Protein AF-A0AAU2QDJ5-F1 (afdb_monomer_lite)

Structure (mmCIF, N/CA/C/O backbone):
data_AF-A0AAU2QDJ5-F1
#
_entry.id   AF-A0AAU2QDJ5-F1
#
loop_
_atom_site.group_PDB
_atom_site.id
_atom_site.type_symbol
_atom_site.label_atom_id
_atom_site.label_alt_id
_atom_site.label_comp_id
_atom_site.label_asym_id
_atom_site.label_entity_id
_atom_site.label_seq_id
_atom_site.pdbx_PDB_ins_code
_atom_site.Cartn_x
_atom_site.Cartn_y
_atom_site.Cartn_z
_atom_site.occupancy
_atom_site.B_iso_or_equiv
_atom_site.auth_seq_id
_atom_site.auth_comp_id
_atom_site.auth_asym_id
_atom_site.auth_atom_id
_atom_site.pdbx_PDB_model_num
ATOM 1 N N . MET A 1 1 ? 26.050 -23.184 -10.463 1.00 46.97 1 MET A N 1
ATOM 2 C CA . MET A 1 1 ? 25.205 -22.126 -9.858 1.00 46.97 1 MET A CA 1
ATOM 3 C C . MET A 1 1 ? 23.859 -21.967 -10.583 1.00 46.97 1 MET A C 1
ATOM 5 O O . MET A 1 1 ? 23.174 -20.986 -10.338 1.00 46.97 1 MET A O 1
ATOM 9 N N . GLU A 1 2 ? 23.421 -22.931 -11.404 1.00 48.44 2 GLU A N 1
ATOM 10 C CA . GLU A 1 2 ? 22.133 -22.860 -12.129 1.00 48.44 2 GLU A CA 1
ATOM 11 C C . GLU A 1 2 ? 20.895 -22.999 -11.223 1.00 48.44 2 GLU A C 1
ATOM 13 O O . GLU A 1 2 ? 19.855 -22.427 -11.523 1.00 48.44 2 GLU A O 1
ATOM 18 N N . GLY A 1 3 ? 21.013 -23.645 -10.056 1.00 57.59 3 GLY A N 1
ATOM 19 C CA . GLY A 1 3 ? 19.859 -23.922 -9.186 1.00 57.59 3 GLY A CA 1
ATOM 20 C C . GLY A 1 3 ? 19.219 -22.718 -8.476 1.00 57.59 3 GLY A C 1
ATOM 21 O O . GLY A 1 3 ? 18.114 -22.849 -7.964 1.00 57.59 3 GLY A O 1
ATOM 22 N N . SER A 1 4 ? 19.867 -21.545 -8.419 1.00 64.19 4 SER A N 1
ATOM 23 C CA . SER A 1 4 ? 19.298 -20.390 -7.695 1.00 64.19 4 SER A CA 1
ATOM 24 C C . SER A 1 4 ? 18.298 -19.579 -8.521 1.00 64.19 4 SER A C 1
ATOM 26 O O . SER A 1 4 ? 17.417 -18.954 -7.937 1.00 64.19 4 SER A O 1
ATOM 28 N N . ALA A 1 5 ? 18.449 -19.538 -9.848 1.00 65.25 5 ALA A N 1
ATOM 29 C CA . ALA A 1 5 ? 17.542 -18.798 -10.727 1.00 65.25 5 ALA A CA 1
ATOM 30 C C . ALA A 1 5 ? 16.296 -19.629 -11.063 1.00 65.25 5 ALA A C 1
ATOM 32 O O . ALA A 1 5 ? 15.195 -19.088 -11.093 1.00 65.25 5 ALA A O 1
ATOM 33 N N . ASP A 1 6 ? 16.476 -20.940 -11.232 1.00 73.38 6 ASP A N 1
ATOM 34 C CA . ASP A 1 6 ? 15.392 -21.886 -11.504 1.00 73.38 6 ASP A CA 1
ATOM 35 C C . ASP A 1 6 ? 14.408 -21.966 -10.320 1.00 73.38 6 ASP A C 1
ATOM 37 O O . ASP A 1 6 ? 13.198 -21.826 -10.487 1.00 73.38 6 ASP A O 1
ATOM 41 N N . GLY A 1 7 ? 14.931 -22.004 -9.086 1.00 82.50 7 GLY A N 1
ATOM 42 C CA . GLY A 1 7 ? 14.102 -21.983 -7.874 1.00 82.50 7 GLY A CA 1
ATOM 43 C C . GLY A 1 7 ? 13.323 -20.678 -7.645 1.00 82.50 7 GLY A C 1
ATOM 44 O O . GLY A 1 7 ? 12.277 -20.699 -6.998 1.00 82.50 7 GLY A O 1
ATOM 45 N N . LEU A 1 8 ? 13.787 -19.536 -8.174 1.00 83.69 8 LEU A N 1
ATOM 46 C CA . LEU A 1 8 ? 13.024 -18.279 -8.123 1.00 83.69 8 LEU A CA 1
ATOM 47 C C . LEU A 1 8 ? 11.859 -18.285 -9.122 1.00 83.69 8 LEU A C 1
ATOM 49 O O . LEU A 1 8 ? 10.803 -17.742 -8.802 1.00 83.69 8 LEU A O 1
ATOM 53 N N . GLY A 1 9 ? 12.039 -18.911 -10.290 1.00 85.50 9 GLY A N 1
ATOM 54 C CA . GLY A 1 9 ? 10.979 -19.106 -11.280 1.00 85.50 9 GLY A CA 1
ATOM 55 C C . GLY A 1 9 ? 9.848 -19.976 -10.741 1.00 85.50 9 GLY A C 1
ATOM 56 O O . GLY A 1 9 ? 8.706 -19.527 -10.685 1.00 85.50 9 GLY A O 1
ATOM 57 N N . GLU A 1 10 ? 10.185 -21.163 -10.229 1.00 87.75 10 GLU A N 1
ATOM 58 C CA . GLU A 1 10 ? 9.204 -22.080 -9.632 1.00 87.75 10 GLU A CA 1
ATOM 59 C C . GLU A 1 10 ? 8.448 -21.427 -8.460 1.00 87.75 10 GLU A C 1
ATOM 61 O O . GLU A 1 10 ? 7.223 -21.523 -8.360 1.00 87.75 10 GLU A O 1
ATOM 66 N N . ALA A 1 11 ? 9.156 -20.695 -7.590 1.00 89.50 11 ALA A N 1
ATOM 67 C CA . ALA A 1 11 ? 8.528 -19.980 -6.483 1.00 89.50 11 ALA A CA 1
ATOM 68 C C . ALA A 1 11 ? 7.533 -18.909 -6.960 1.00 89.50 11 ALA A C 1
ATOM 70 O O . ALA A 1 11 ? 6.466 -18.761 -6.361 1.00 89.50 11 ALA A O 1
ATOM 71 N N . VAL A 1 12 ? 7.863 -18.164 -8.020 1.00 92.12 12 VAL A N 1
ATOM 72 C CA . VAL A 1 12 ? 6.965 -17.164 -8.617 1.00 92.12 12 VAL A CA 1
ATOM 73 C C . VAL A 1 12 ? 5.700 -17.827 -9.156 1.00 92.12 12 VAL A C 1
ATOM 75 O O . VAL A 1 12 ? 4.609 -17.368 -8.821 1.00 92.12 12 VAL A O 1
ATOM 78 N N . ASP A 1 13 ? 5.825 -18.929 -9.894 1.00 90.88 13 ASP A N 1
ATOM 79 C CA . ASP A 1 13 ? 4.677 -19.634 -10.479 1.00 90.88 13 ASP A CA 1
ATOM 80 C C . ASP A 1 13 ? 3.728 -20.176 -9.394 1.00 90.88 13 ASP A C 1
ATOM 82 O O . ASP A 1 13 ? 2.506 -20.013 -9.475 1.00 90.88 13 ASP A O 1
ATOM 86 N N . ILE A 1 14 ? 4.283 -20.752 -8.319 1.00 91.94 14 ILE A N 1
ATOM 87 C CA . ILE A 1 14 ? 3.506 -21.214 -7.157 1.00 91.94 14 ILE A CA 1
ATOM 88 C C . ILE A 1 14 ? 2.759 -20.046 -6.500 1.00 91.94 14 ILE A C 1
ATOM 90 O O . ILE A 1 14 ? 1.581 -20.167 -6.151 1.00 91.94 14 ILE A O 1
ATOM 94 N N . LEU A 1 15 ? 3.432 -18.909 -6.312 1.00 91.94 15 LEU A N 1
ATOM 95 C CA . LEU A 1 15 ? 2.848 -17.737 -5.662 1.00 91.94 15 LEU A CA 1
ATOM 96 C C . LEU A 1 15 ? 1.774 -17.066 -6.529 1.00 91.94 15 LEU A C 1
ATOM 98 O O . LEU A 1 15 ? 0.776 -16.595 -5.985 1.00 91.94 15 LEU A O 1
ATOM 102 N N . GLU A 1 16 ? 1.926 -17.064 -7.853 1.00 91.81 16 GLU A N 1
ATOM 103 C CA . GLU A 1 16 ? 0.895 -16.593 -8.785 1.00 91.81 16 GLU A CA 1
ATOM 104 C C . GLU A 1 16 ? -0.347 -17.480 -8.747 1.00 91.81 16 GLU A C 1
ATOM 106 O O . GLU A 1 16 ? -1.466 -16.973 -8.616 1.00 91.81 16 GLU A O 1
ATOM 111 N N . ALA A 1 17 ? -0.161 -18.801 -8.767 1.00 91.31 17 ALA A N 1
ATOM 112 C CA . ALA A 1 17 ? -1.262 -19.747 -8.632 1.00 91.31 17 ALA A CA 1
ATOM 113 C C . ALA A 1 17 ? -1.997 -19.592 -7.288 1.00 91.31 17 ALA A C 1
ATOM 115 O O . ALA A 1 17 ? -3.225 -19.693 -7.239 1.00 91.31 17 ALA A O 1
ATOM 116 N N . ALA A 1 18 ? -1.270 -19.317 -6.201 1.00 89.12 18 ALA A N 1
ATOM 117 C CA . ALA A 1 18 ? -1.856 -19.055 -4.888 1.00 89.12 18 ALA A CA 1
ATOM 118 C C . ALA A 1 18 ? -2.588 -17.702 -4.825 1.00 89.12 18 ALA A C 1
ATOM 120 O O . ALA A 1 18 ? -3.654 -17.612 -4.224 1.00 89.12 18 ALA A O 1
ATOM 121 N N . ALA A 1 19 ? -2.057 -16.655 -5.464 1.00 89.06 19 ALA A N 1
ATOM 122 C CA . ALA A 1 19 ? -2.682 -15.332 -5.513 1.00 89.06 19 ALA A CA 1
ATOM 123 C C . ALA A 1 19 ? -3.964 -15.293 -6.367 1.00 89.06 19 ALA A C 1
ATOM 125 O O . ALA A 1 19 ? -4.838 -14.454 -6.121 1.00 89.06 19 ALA A O 1
ATOM 126 N N . ALA A 1 20 ? -4.065 -16.178 -7.365 1.00 88.38 20 ALA A N 1
ATOM 127 C CA . ALA A 1 20 ? -5.236 -16.334 -8.228 1.00 88.38 20 ALA A CA 1
ATOM 128 C C . ALA A 1 20 ? -6.398 -17.069 -7.543 1.00 88.38 20 ALA A C 1
ATOM 130 O O . ALA A 1 20 ? -7.559 -16.882 -7.905 1.00 88.38 20 ALA A O 1
ATOM 131 N N . GLN A 1 21 ? -6.100 -17.896 -6.541 1.00 81.50 21 GLN A N 1
ATOM 132 C CA . GLN A 1 21 ? -7.118 -18.482 -5.684 1.00 81.50 21 GLN A CA 1
ATOM 133 C C . GLN A 1 21 ? -7.588 -17.379 -4.731 1.00 81.50 21 GLN A C 1
ATOM 135 O O . GLN A 1 21 ? -6.824 -16.948 -3.875 1.00 81.50 21 GLN A O 1
ATOM 140 N N . ASP A 1 22 ? -8.825 -16.897 -4.884 1.00 71.81 22 ASP A N 1
ATOM 141 C CA . ASP A 1 22 ? -9.456 -15.843 -4.061 1.00 71.81 22 ASP A CA 1
ATOM 142 C C . ASP A 1 22 ? -9.739 -16.307 -2.606 1.00 71.81 22 ASP A C 1
ATOM 144 O O . ASP A 1 22 ? -10.833 -16.168 -2.060 1.00 71.81 22 ASP A O 1
ATOM 148 N N . GLY A 1 23 ? -8.737 -16.913 -1.970 1.00 78.00 23 GLY A N 1
ATOM 149 C CA . GLY A 1 23 ? -8.754 -17.438 -0.615 1.00 78.00 23 GLY A CA 1
ATOM 150 C C . GLY A 1 23 ? -8.132 -16.485 0.413 1.00 78.00 23 GLY A C 1
ATOM 151 O O . GLY A 1 23 ? -7.610 -15.421 0.068 1.00 78.00 23 GLY A O 1
ATOM 152 N N . PRO A 1 24 ? -8.149 -16.876 1.700 1.00 69.31 24 PRO A N 1
ATOM 153 C CA . PRO A 1 24 ? -7.643 -16.046 2.797 1.00 69.31 24 PRO A CA 1
ATOM 154 C C . PRO A 1 24 ? -6.152 -15.692 2.656 1.00 69.31 24 PRO A C 1
ATOM 156 O O . PRO A 1 24 ? -5.724 -14.618 3.079 1.00 69.31 24 PRO A O 1
ATOM 159 N N . ASP A 1 25 ? -5.380 -16.548 1.985 1.00 83.75 25 ASP A N 1
ATOM 160 C CA . ASP A 1 25 ? -3.936 -16.388 1.813 1.00 83.75 25 ASP A CA 1
ATOM 161 C C . ASP A 1 25 ? -3.551 -15.570 0.568 1.00 83.75 25 ASP A C 1
ATOM 163 O O . ASP A 1 25 ? -2.376 -15.253 0.385 1.00 83.75 25 ASP A O 1
ATOM 167 N N . ALA A 1 26 ? -4.514 -15.164 -0.271 1.00 88.75 26 ALA A N 1
ATOM 168 C CA . ALA A 1 26 ? -4.243 -14.479 -1.540 1.00 88.75 26 ALA A CA 1
ATOM 169 C C . ALA A 1 26 ? -3.442 -13.180 -1.351 1.00 88.75 26 ALA A C 1
ATOM 171 O O . ALA A 1 26 ? -2.563 -12.849 -2.146 1.00 88.75 26 ALA A O 1
ATOM 172 N N . HIS A 1 27 ? -3.717 -12.436 -0.275 1.00 90.81 27 HIS A N 1
ATOM 173 C CA . HIS A 1 27 ? -2.962 -11.224 0.033 1.00 90.81 27 HIS A CA 1
ATOM 174 C C . HIS A 1 27 ? -1.509 -11.539 0.407 1.00 90.81 27 HIS A C 1
ATOM 176 O O . HIS A 1 27 ? -0.600 -10.892 -0.099 1.00 90.81 27 HIS A O 1
ATOM 182 N N . GLU A 1 28 ? -1.277 -12.541 1.257 1.00 90.00 28 GLU A N 1
ATOM 183 C CA . GLU A 1 28 ? 0.075 -12.962 1.645 1.00 90.00 28 GLU A CA 1
ATOM 184 C C . GLU A 1 28 ? 0.853 -13.514 0.441 1.00 90.00 28 GLU A C 1
ATOM 186 O O . GLU A 1 28 ? 2.035 -13.209 0.277 1.00 90.00 28 GLU A O 1
ATOM 191 N N . ALA A 1 29 ? 0.184 -14.259 -0.444 1.00 93.06 29 ALA A N 1
ATOM 192 C CA . ALA A 1 29 ? 0.760 -14.729 -1.699 1.00 93.06 29 ALA A CA 1
ATOM 193 C C . ALA A 1 29 ? 1.221 -13.559 -2.581 1.00 93.06 29 ALA A C 1
ATOM 195 O O . ALA A 1 29 ? 2.357 -13.572 -3.047 1.00 93.06 29 ALA A O 1
ATOM 196 N N . LEU A 1 30 ? 0.407 -12.506 -2.731 1.00 95.56 30 LEU A N 1
ATOM 197 C CA . LEU A 1 30 ? 0.788 -11.297 -3.475 1.00 95.56 30 LEU A CA 1
ATOM 198 C C . LEU A 1 30 ? 1.987 -10.566 -2.849 1.00 95.56 30 LEU A C 1
ATOM 200 O O . LEU A 1 30 ? 2.877 -10.125 -3.574 1.00 95.56 30 LEU A O 1
ATOM 204 N N . ILE A 1 31 ? 2.043 -10.464 -1.515 1.00 93.50 31 ILE A N 1
ATOM 205 C CA . ILE A 1 31 ? 3.184 -9.862 -0.801 1.00 93.50 31 ILE A CA 1
ATOM 206 C C . ILE A 1 31 ? 4.474 -10.639 -1.097 1.00 93.50 31 ILE A C 1
ATOM 208 O O . ILE A 1 31 ? 5.502 -10.049 -1.437 1.00 93.50 31 ILE A O 1
ATOM 212 N N . ARG A 1 32 ? 4.428 -11.971 -0.987 1.00 93.75 32 ARG A N 1
ATOM 213 C CA . ARG A 1 32 ? 5.587 -12.838 -1.247 1.00 93.75 32 ARG A CA 1
ATOM 214 C C . ARG A 1 32 ? 5.986 -12.834 -2.716 1.00 93.75 32 ARG A C 1
ATOM 216 O O . ARG A 1 32 ? 7.178 -12.783 -3.003 1.00 93.75 32 ARG A O 1
ATOM 223 N N . LEU A 1 33 ? 5.011 -12.835 -3.623 1.00 96.19 33 LEU A N 1
ATOM 224 C CA . LEU A 1 33 ? 5.225 -12.759 -5.066 1.00 96.19 33 LEU A CA 1
ATOM 225 C C . LEU A 1 33 ? 5.994 -11.490 -5.427 1.00 96.19 33 LEU A C 1
ATOM 227 O O . LEU A 1 33 ? 7.033 -11.552 -6.081 1.00 96.19 33 LEU A O 1
ATOM 231 N N . ALA A 1 34 ? 5.522 -10.341 -4.947 1.00 96.06 34 ALA A N 1
ATOM 232 C CA . ALA A 1 34 ? 6.155 -9.061 -5.217 1.00 96.06 34 ALA A CA 1
ATOM 233 C C . ALA A 1 34 ? 7.594 -9.006 -4.670 1.00 96.06 34 ALA A C 1
ATOM 235 O O . ALA A 1 34 ? 8.517 -8.565 -5.359 1.00 96.06 34 ALA A O 1
ATOM 236 N N . ALA A 1 35 ? 7.822 -9.524 -3.458 1.00 93.50 35 ALA A N 1
ATOM 237 C CA . ALA A 1 35 ? 9.159 -9.618 -2.876 1.00 93.50 35 ALA A CA 1
ATOM 238 C C . ALA A 1 35 ? 10.094 -10.539 -3.684 1.00 93.50 35 ALA A C 1
ATOM 240 O O . ALA A 1 35 ? 11.225 -10.142 -3.977 1.00 93.50 35 ALA A O 1
ATOM 241 N N . ALA A 1 36 ? 9.622 -11.723 -4.087 1.00 94.56 36 ALA A N 1
ATOM 242 C CA . ALA A 1 36 ? 10.386 -12.677 -4.891 1.00 94.56 36 ALA A CA 1
ATOM 243 C C . ALA A 1 36 ? 10.755 -12.093 -6.263 1.00 94.56 36 ALA A C 1
ATOM 245 O O . ALA A 1 36 ? 11.915 -12.151 -6.669 1.00 94.56 36 ALA A O 1
ATOM 246 N N . LEU A 1 37 ? 9.807 -11.436 -6.936 1.00 95.94 37 LEU A N 1
ATOM 247 C CA . LEU A 1 37 ? 10.038 -10.755 -8.212 1.00 95.94 37 LEU A CA 1
ATOM 248 C C . LEU A 1 37 ? 11.045 -9.606 -8.079 1.00 95.94 37 LEU A C 1
ATOM 250 O O . LEU A 1 37 ? 11.940 -9.472 -8.914 1.00 95.94 37 LEU A O 1
ATOM 254 N N . ARG A 1 38 ? 10.955 -8.796 -7.014 1.00 94.38 38 ARG A N 1
ATOM 255 C CA . ARG A 1 38 ? 11.935 -7.731 -6.738 1.00 94.38 38 ARG A CA 1
ATOM 256 C C . ARG A 1 38 ? 13.333 -8.301 -6.489 1.00 94.38 38 ARG A C 1
ATOM 258 O O . ARG A 1 38 ? 14.310 -7.744 -6.991 1.00 94.38 38 ARG A O 1
ATOM 265 N N . GLN A 1 39 ? 13.435 -9.395 -5.733 1.00 92.38 39 GLN A N 1
ATOM 266 C CA . GLN A 1 39 ? 14.701 -10.078 -5.466 1.00 92.38 39 GLN A CA 1
ATOM 267 C C . GLN A 1 39 ? 15.295 -10.670 -6.748 1.00 92.38 39 GLN A C 1
ATOM 269 O O . GLN A 1 39 ? 16.485 -10.496 -7.011 1.00 92.38 39 GLN A O 1
ATOM 274 N N . TRP A 1 40 ? 14.469 -11.304 -7.580 1.00 93.06 40 TRP A N 1
ATOM 275 C CA . TRP A 1 40 ? 14.905 -11.841 -8.862 1.00 93.06 40 TRP A CA 1
ATOM 276 C C . TRP A 1 40 ? 15.368 -10.728 -9.808 1.00 93.06 40 TRP A C 1
ATOM 278 O O . TRP A 1 40 ? 16.435 -10.835 -10.408 1.00 93.06 40 TRP A O 1
ATOM 288 N N . ALA A 1 41 ? 14.650 -9.603 -9.864 1.00 92.88 41 ALA A N 1
ATOM 289 C CA . ALA A 1 41 ? 15.090 -8.435 -10.620 1.00 92.88 41 ALA A CA 1
ATOM 290 C C . ALA A 1 41 ? 16.467 -7.937 -10.141 1.00 92.88 41 ALA A C 1
ATOM 292 O O . ALA A 1 41 ? 17.348 -7.665 -10.955 1.00 92.88 41 ALA A O 1
ATOM 293 N N . ALA A 1 42 ? 16.692 -7.844 -8.827 1.00 91.12 42 ALA A N 1
ATOM 294 C CA . ALA A 1 42 ? 17.998 -7.462 -8.289 1.00 91.12 42 ALA A CA 1
ATOM 295 C C . ALA A 1 42 ? 19.103 -8.443 -8.715 1.00 91.12 42 ALA A C 1
ATOM 297 O O . ALA A 1 42 ? 20.153 -8.001 -9.181 1.00 91.12 42 ALA A O 1
ATOM 298 N N . HIS A 1 43 ? 18.826 -9.749 -8.658 1.00 90.25 43 HIS A N 1
ATO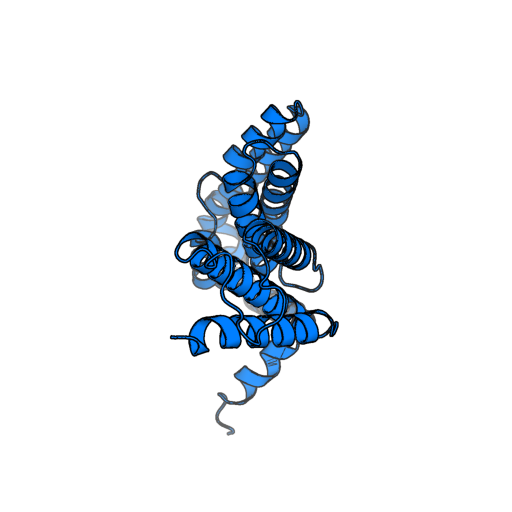M 299 C CA . HIS A 1 43 ? 19.754 -10.787 -9.099 1.00 90.25 43 HIS A CA 1
ATOM 300 C C . HIS A 1 43 ? 20.102 -10.674 -10.591 1.00 90.25 43 HIS A C 1
ATOM 302 O O . HIS A 1 43 ? 21.280 -10.719 -10.933 1.00 90.25 43 HIS A O 1
ATOM 308 N N . VAL A 1 44 ? 19.109 -10.470 -11.467 1.00 89.81 44 VAL A N 1
ATOM 309 C CA . VAL A 1 44 ? 19.314 -10.286 -12.920 1.00 89.81 44 VAL A CA 1
ATOM 310 C C . VAL A 1 44 ? 20.115 -9.019 -13.220 1.00 89.81 44 VAL A C 1
ATOM 312 O O . VAL A 1 44 ? 20.928 -8.998 -14.139 1.00 89.81 44 VAL A O 1
ATOM 315 N N . ARG A 1 45 ? 19.921 -7.950 -12.439 1.00 90.06 45 ARG A N 1
ATOM 316 C CA . ARG A 1 45 ? 20.703 -6.713 -12.577 1.00 90.06 45 ARG A CA 1
ATOM 317 C C . ARG A 1 45 ? 22.173 -6.914 -12.196 1.00 90.06 45 ARG A C 1
ATOM 319 O O . ARG A 1 45 ? 23.041 -6.313 -12.820 1.00 90.06 45 ARG A O 1
ATOM 326 N N . GLU A 1 46 ? 22.441 -7.720 -11.172 1.00 89.31 46 GLU A N 1
ATOM 327 C CA . GLU A 1 46 ? 23.799 -8.052 -10.718 1.00 89.31 46 GLU A CA 1
ATOM 328 C C . GLU A 1 46 ? 24.478 -9.092 -11.621 1.00 89.31 46 GLU A C 1
ATOM 330 O O . GLU A 1 46 ? 25.691 -9.040 -11.813 1.00 89.31 46 GLU A O 1
ATOM 335 N N . ASN A 1 47 ? 23.695 -9.999 -12.208 1.00 86.81 47 ASN A N 1
ATOM 336 C CA . ASN A 1 47 ? 24.151 -11.108 -13.043 1.00 86.81 47 ASN A CA 1
ATOM 337 C C . ASN A 1 47 ? 23.411 -11.074 -14.391 1.00 86.81 47 ASN A C 1
ATOM 339 O O . ASN A 1 47 ? 22.510 -11.887 -14.620 1.00 86.81 47 ASN A O 1
ATOM 343 N N . PRO A 1 48 ? 23.733 -10.116 -15.282 1.00 79.69 48 PRO A N 1
ATOM 344 C CA . PRO A 1 48 ? 23.048 -10.001 -16.561 1.00 79.69 48 PRO A CA 1
ATOM 345 C C . PRO A 1 48 ? 23.272 -11.265 -17.407 1.00 79.69 48 PRO A C 1
ATOM 347 O O . PRO A 1 48 ? 24.391 -11.786 -17.442 1.00 79.69 48 PRO A O 1
ATOM 350 N N . PRO A 1 49 ? 22.239 -11.758 -18.114 1.00 71.12 49 PRO A N 1
ATOM 351 C CA . PRO A 1 49 ? 22.352 -12.974 -18.905 1.00 71.12 49 PRO A CA 1
ATOM 352 C C . PRO A 1 49 ? 23.416 -12.815 -19.995 1.00 71.12 49 PRO A C 1
ATOM 354 O O . PRO A 1 49 ? 23.465 -11.806 -20.709 1.00 71.12 49 PRO A O 1
ATOM 357 N N . VAL A 1 50 ? 24.270 -13.830 -20.141 1.00 71.69 50 VAL A N 1
ATOM 358 C CA . VAL A 1 50 ? 25.284 -13.869 -21.199 1.00 71.69 50 VAL A CA 1
ATOM 359 C C . VAL A 1 50 ? 24.563 -14.000 -22.538 1.00 71.69 50 VAL A C 1
ATOM 361 O O . VAL A 1 50 ? 23.966 -15.032 -22.842 1.00 71.69 50 VAL A O 1
ATOM 364 N N . ARG A 1 51 ? 24.603 -12.943 -23.355 1.00 59.12 51 ARG A N 1
ATOM 365 C CA . ARG A 1 51 ? 24.031 -12.965 -24.707 1.00 59.12 51 ARG A CA 1
ATOM 366 C C . ARG A 1 51 ? 24.724 -14.055 -25.533 1.00 59.12 51 ARG A C 1
ATOM 368 O O . ARG A 1 51 ? 25.890 -13.900 -25.880 1.00 59.12 51 ARG A O 1
ATOM 375 N N . GLY A 1 52 ? 24.002 -15.130 -25.857 1.00 59.59 52 GLY A N 1
ATOM 376 C CA . GLY A 1 52 ? 24.458 -16.182 -26.777 1.00 59.59 52 GLY A CA 1
ATOM 377 C C . GLY A 1 52 ? 24.789 -17.544 -26.156 1.00 59.59 52 GLY A C 1
ATOM 378 O O . GLY A 1 52 ? 25.239 -18.425 -26.882 1.00 59.59 52 GLY A O 1
ATOM 379 N N . GLY A 1 53 ? 24.565 -17.753 -24.855 1.00 54.06 53 GLY A N 1
ATOM 380 C CA . GLY A 1 53 ? 24.638 -19.092 -24.264 1.00 54.06 53 GLY A CA 1
ATOM 381 C C . GLY A 1 53 ? 23.392 -19.905 -24.612 1.00 54.06 53 GLY A C 1
ATOM 382 O O . GLY A 1 53 ? 22.304 -19.569 -24.155 1.00 54.06 53 GLY A O 1
ATOM 383 N N . ALA A 1 54 ? 23.542 -20.957 -25.416 1.00 47.69 54 ALA A N 1
ATOM 384 C CA . ALA A 1 54 ? 22.501 -21.953 -25.662 1.00 47.69 54 ALA A CA 1
ATOM 385 C C . ALA A 1 54 ? 22.270 -22.788 -24.387 1.00 47.69 54 ALA A C 1
ATOM 387 O O . ALA A 1 54 ? 22.769 -23.902 -24.264 1.00 47.69 54 ALA A O 1
ATOM 388 N N . GLY A 1 55 ? 21.596 -22.204 -23.399 1.00 55.56 55 GLY A N 1
ATOM 389 C CA . GLY A 1 55 ? 21.036 -22.932 -22.266 1.00 55.56 55 GLY A CA 1
ATOM 390 C C . GLY A 1 55 ? 19.645 -23.445 -22.628 1.00 55.56 55 GLY A C 1
ATOM 391 O O . GLY A 1 55 ? 18.875 -22.730 -23.258 1.00 55.56 55 GLY A O 1
ATOM 392 N N . ASP A 1 56 ? 19.330 -24.666 -22.207 1.00 54.66 56 ASP A N 1
ATOM 393 C CA . ASP A 1 56 ? 18.045 -25.373 -22.385 1.00 54.66 56 ASP A CA 1
ATOM 394 C C . ASP A 1 56 ? 16.861 -24.717 -21.625 1.00 54.66 56 ASP A C 1
ATOM 396 O O . ASP A 1 56 ? 15.739 -25.212 -21.612 1.00 54.66 56 ASP A O 1
ATOM 400 N N . GLY A 1 57 ? 17.097 -23.576 -20.970 1.00 55.22 57 GLY A N 1
ATOM 401 C CA . GLY A 1 57 ? 16.068 -22.778 -20.312 1.00 55.22 57 GLY A CA 1
ATOM 402 C C . GLY A 1 57 ? 15.443 -21.795 -21.298 1.00 55.22 57 GLY A C 1
ATOM 403 O O . GLY A 1 57 ? 16.157 -21.096 -22.015 1.00 55.22 57 GLY A O 1
ATOM 404 N N . GLY A 1 58 ? 14.111 -21.729 -21.336 1.00 60.69 58 GLY A N 1
ATOM 405 C CA . GLY A 1 58 ? 13.363 -20.767 -22.150 1.00 60.69 58 GLY A CA 1
ATOM 406 C C . GLY A 1 58 ? 13.761 -19.297 -21.911 1.00 60.69 58 GLY A C 1
ATOM 407 O O . GLY A 1 58 ? 14.615 -18.997 -21.075 1.00 60.69 58 GLY A O 1
ATOM 408 N N . PRO A 1 59 ? 13.154 -18.340 -22.639 1.00 65.62 59 PRO A N 1
ATOM 409 C CA . PRO A 1 59 ? 13.526 -16.931 -22.544 1.00 65.62 59 PRO A CA 1
ATOM 410 C C . PRO A 1 59 ? 13.438 -16.433 -21.096 1.00 65.62 59 PRO A C 1
ATOM 412 O O . PRO A 1 59 ? 12.354 -16.331 -20.522 1.00 65.62 59 PRO A O 1
ATOM 415 N N . GLN A 1 60 ? 14.596 -16.130 -20.508 1.00 72.06 60 GLN A N 1
ATOM 416 C CA . GLN A 1 60 ? 14.682 -15.646 -19.137 1.00 72.06 60 GLN A CA 1
ATOM 417 C C . GLN A 1 60 ? 14.061 -14.240 -19.059 1.00 72.06 60 GLN A C 1
ATOM 419 O O . GLN A 1 60 ? 14.369 -13.397 -19.910 1.00 72.06 60 GLN A O 1
ATOM 424 N N . PRO A 1 61 ? 13.184 -13.961 -18.076 1.00 81.50 61 PRO A N 1
ATOM 425 C CA . PRO A 1 61 ? 12.538 -12.661 -17.970 1.00 81.50 61 PRO A CA 1
ATOM 426 C C . PRO A 1 61 ? 13.575 -11.562 -17.723 1.00 81.50 61 PRO A C 1
ATOM 428 O O . PRO A 1 61 ? 14.486 -11.712 -16.906 1.00 81.50 61 PRO A O 1
ATOM 431 N N . ASP A 1 62 ? 13.432 -10.443 -18.432 1.00 89.56 62 ASP A N 1
ATOM 432 C CA . ASP A 1 62 ? 14.324 -9.303 -18.255 1.00 89.56 62 ASP A CA 1
ATOM 433 C C . ASP A 1 62 ? 14.021 -8.527 -16.961 1.00 89.56 62 ASP A C 1
ATOM 435 O O . ASP A 1 62 ? 12.974 -8.672 -16.318 1.00 89.56 62 ASP A O 1
ATOM 439 N N . PHE A 1 63 ? 14.968 -7.672 -16.567 1.00 90.75 63 PHE A N 1
ATOM 440 C CA . PHE A 1 63 ? 14.846 -6.843 -15.369 1.00 90.75 63 PHE A CA 1
ATOM 441 C C . PHE A 1 63 ? 13.556 -6.008 -15.362 1.00 90.75 63 PHE A C 1
ATOM 443 O O . PHE A 1 63 ? 12.872 -5.940 -14.342 1.00 90.75 63 PHE A O 1
ATOM 450 N N . ALA A 1 64 ? 13.212 -5.383 -16.492 1.00 91.75 64 ALA A N 1
ATOM 451 C CA . ALA A 1 64 ? 12.058 -4.495 -16.594 1.00 91.75 64 ALA A CA 1
ATOM 452 C C . ALA A 1 64 ? 10.734 -5.248 -16.381 1.00 91.75 64 ALA A C 1
ATOM 454 O O . ALA A 1 64 ? 9.846 -4.758 -15.679 1.00 91.75 64 ALA A O 1
ATOM 455 N N . THR A 1 65 ? 10.623 -6.460 -16.924 1.00 93.88 65 THR A N 1
ATOM 456 C CA . THR A 1 65 ? 9.456 -7.334 -16.769 1.00 93.88 65 THR A CA 1
ATOM 457 C C . THR A 1 65 ? 9.284 -7.767 -15.317 1.00 93.88 65 THR A C 1
ATOM 459 O O . THR A 1 65 ? 8.185 -7.661 -14.771 1.00 93.88 65 THR A O 1
ATOM 462 N N . LEU A 1 66 ? 10.366 -8.196 -14.657 1.00 94.50 66 LEU A N 1
ATOM 463 C CA . LEU A 1 66 ? 10.329 -8.594 -13.245 1.00 94.50 66 LEU A CA 1
ATOM 464 C C . LEU A 1 66 ? 9.940 -7.423 -12.329 1.00 94.50 66 LEU A C 1
ATOM 466 O O . LEU A 1 66 ? 9.125 -7.590 -11.420 1.00 94.50 66 LEU A O 1
ATOM 470 N N . ARG A 1 67 ? 10.466 -6.219 -12.592 1.00 94.94 67 ARG A N 1
ATOM 471 C CA . ARG A 1 67 ? 10.113 -5.001 -11.842 1.00 94.94 67 ARG A CA 1
ATOM 472 C C . ARG A 1 67 ? 8.644 -4.628 -12.008 1.00 94.94 67 ARG A C 1
ATOM 474 O O . ARG A 1 67 ? 7.963 -4.446 -11.002 1.00 94.94 67 ARG A O 1
ATOM 481 N N . ARG A 1 68 ? 8.131 -4.609 -13.242 1.00 95.31 68 ARG A N 1
ATOM 482 C CA . ARG A 1 68 ? 6.712 -4.335 -13.516 1.00 95.31 68 ARG A CA 1
ATOM 483 C C . ARG A 1 68 ? 5.797 -5.332 -12.803 1.00 95.31 68 ARG A C 1
ATOM 485 O O . ARG A 1 68 ? 4.892 -4.909 -12.094 1.00 95.31 68 ARG A O 1
ATOM 492 N N . ARG A 1 69 ? 6.074 -6.638 -12.915 1.00 96.88 69 ARG A N 1
ATOM 493 C CA . ARG A 1 69 ? 5.291 -7.680 -12.224 1.00 96.88 69 ARG A CA 1
ATOM 494 C C . ARG A 1 69 ? 5.330 -7.507 -10.702 1.00 96.88 69 ARG A C 1
ATOM 496 O O . ARG A 1 69 ? 4.304 -7.657 -10.047 1.00 96.88 69 ARG A O 1
ATOM 503 N N . SER A 1 70 ? 6.489 -7.150 -10.137 1.00 97.56 70 SER A N 1
ATOM 504 C CA . SER A 1 70 ? 6.610 -6.830 -8.707 1.00 97.56 70 SER A CA 1
ATOM 505 C C . SER A 1 70 ? 5.705 -5.652 -8.321 1.00 97.56 70 SER A C 1
ATOM 507 O O . SER A 1 70 ? 4.948 -5.739 -7.355 1.00 97.56 70 SER A O 1
ATOM 509 N N . THR A 1 71 ? 5.740 -4.563 -9.097 1.00 97.38 71 THR A N 1
ATOM 510 C CA . THR A 1 71 ? 4.896 -3.376 -8.889 1.00 97.38 71 THR A CA 1
ATOM 511 C C . THR A 1 71 ? 3.406 -3.733 -8.939 1.00 97.38 71 THR A C 1
ATOM 513 O O . THR A 1 71 ? 2.654 -3.359 -8.037 1.00 97.38 71 THR A O 1
ATOM 516 N N . ASP A 1 72 ? 2.984 -4.510 -9.940 1.00 97.25 72 ASP A N 1
ATOM 517 C CA . ASP A 1 72 ? 1.594 -4.948 -10.092 1.00 97.25 72 ASP A CA 1
ATOM 518 C C . ASP A 1 72 ? 1.138 -5.823 -8.913 1.00 97.25 72 ASP A C 1
ATOM 520 O O . ASP A 1 72 ? 0.042 -5.626 -8.382 1.00 97.25 72 ASP A O 1
ATOM 524 N N . ALA A 1 73 ? 1.991 -6.731 -8.433 1.00 97.44 73 ALA A N 1
ATOM 525 C CA . ALA A 1 73 ? 1.696 -7.551 -7.262 1.00 97.44 73 ALA A CA 1
ATOM 526 C C . ALA A 1 73 ? 1.550 -6.705 -5.978 1.00 97.44 73 ALA A C 1
ATOM 528 O O . ALA A 1 73 ? 0.591 -6.909 -5.223 1.00 97.44 73 ALA A O 1
ATOM 529 N N . TRP A 1 74 ? 2.408 -5.696 -5.755 1.00 97.50 74 TRP A N 1
ATOM 530 C CA . TRP A 1 74 ? 2.230 -4.753 -4.638 1.00 97.50 74 TRP A CA 1
ATOM 531 C C . TRP A 1 74 ? 0.925 -3.964 -4.745 1.00 97.50 74 TRP A C 1
ATOM 533 O O . TRP A 1 74 ? 0.199 -3.828 -3.754 1.00 97.50 74 TRP A O 1
ATOM 543 N N . ARG A 1 75 ? 0.600 -3.468 -5.944 1.00 98.00 75 ARG A N 1
ATOM 544 C CA . ARG A 1 75 ? -0.637 -2.727 -6.211 1.00 98.00 75 ARG A CA 1
ATOM 545 C C . ARG A 1 75 ? -1.870 -3.581 -5.919 1.00 98.00 75 ARG A C 1
ATOM 547 O O . ARG A 1 75 ? -2.787 -3.115 -5.238 1.00 98.00 75 ARG A O 1
ATOM 554 N N . LEU A 1 76 ? -1.896 -4.825 -6.399 1.00 96.75 76 LEU A N 1
ATOM 555 C CA . LEU A 1 76 ? -2.983 -5.766 -6.129 1.00 96.75 76 LEU A CA 1
ATOM 556 C C . LEU A 1 76 ? -3.119 -6.019 -4.625 1.00 96.75 76 LEU A C 1
ATOM 558 O O . LEU A 1 76 ? -4.216 -5.885 -4.082 1.00 96.75 76 LEU A O 1
ATOM 562 N N . ALA A 1 77 ? -2.014 -6.286 -3.922 1.00 95.75 77 ALA A N 1
ATOM 563 C CA . ALA A 1 77 ? -2.030 -6.481 -2.473 1.00 95.75 77 ALA A CA 1
ATOM 564 C C . ALA A 1 77 ? -2.594 -5.256 -1.728 1.00 95.75 77 ALA A C 1
ATOM 566 O O . ALA A 1 77 ? -3.438 -5.406 -0.842 1.00 95.75 77 ALA A O 1
ATOM 567 N N . ALA A 1 78 ? -2.193 -4.039 -2.107 1.00 96.12 78 ALA A N 1
ATOM 568 C CA . ALA A 1 78 ? -2.659 -2.796 -1.489 1.00 96.12 78 ALA A CA 1
ATOM 569 C C . ALA A 1 78 ? -4.174 -2.559 -1.659 1.00 96.12 78 ALA A C 1
ATOM 571 O O . ALA A 1 78 ? -4.843 -2.025 -0.763 1.00 96.12 78 ALA A O 1
ATOM 572 N N . ARG A 1 79 ? -4.732 -2.977 -2.801 1.00 95.94 79 ARG A N 1
ATOM 573 C CA . ARG A 1 79 ? -6.146 -2.777 -3.154 1.00 95.94 79 ARG A CA 1
ATOM 574 C C . ARG A 1 79 ? -7.081 -3.893 -2.692 1.00 95.94 79 ARG A C 1
ATOM 576 O O . ARG A 1 79 ? -8.289 -3.695 -2.718 1.00 95.94 79 ARG A O 1
ATOM 583 N N . ARG A 1 80 ? -6.560 -5.034 -2.231 1.00 92.38 80 ARG A N 1
ATOM 584 C CA . ARG A 1 80 ? -7.361 -6.156 -1.707 1.00 92.38 80 ARG A CA 1
ATOM 585 C C . ARG A 1 80 ? -8.129 -5.750 -0.443 1.00 92.38 80 ARG A C 1
ATOM 587 O O . ARG A 1 80 ? -7.598 -5.839 0.659 1.00 92.38 80 ARG A O 1
ATOM 594 N N . GLU A 1 81 ? -9.388 -5.341 -0.584 1.00 88.62 81 GLU A N 1
ATOM 595 C CA . GLU A 1 81 ? -10.215 -4.848 0.533 1.00 88.62 81 GLU A CA 1
ATOM 596 C C . GLU A 1 81 ? -10.478 -5.884 1.629 1.00 88.62 81 GLU A C 1
ATOM 598 O O . GLU A 1 81 ? -10.635 -5.512 2.791 1.00 88.62 81 GLU A O 1
ATOM 603 N N . ALA A 1 82 ? -10.462 -7.171 1.269 1.00 85.62 82 ALA A N 1
ATOM 604 C CA . ALA A 1 82 ? -10.566 -8.277 2.214 1.00 85.62 82 ALA A CA 1
ATOM 605 C C . ALA A 1 82 ? -9.380 -8.339 3.197 1.00 85.62 82 ALA A C 1
ATOM 607 O O . ALA A 1 82 ? -9.521 -8.873 4.293 1.00 85.62 82 ALA A O 1
ATOM 608 N N . ALA A 1 83 ? -8.217 -7.777 2.842 1.00 85.25 83 ALA A N 1
ATOM 609 C CA . ALA A 1 83 ? -7.050 -7.781 3.712 1.00 85.25 83 ALA A CA 1
ATOM 610 C C . ALA A 1 83 ? -7.119 -6.681 4.793 1.00 85.25 83 ALA A C 1
ATOM 612 O O . ALA A 1 83 ? -7.609 -5.573 4.541 1.00 85.25 83 ALA A O 1
ATOM 613 N N . PRO A 1 84 ? -6.543 -6.921 5.989 1.00 83.94 84 PRO A N 1
ATOM 614 C CA . PRO A 1 84 ? -6.436 -5.908 7.032 1.00 83.94 84 PRO A CA 1
ATOM 615 C C . PRO A 1 84 ? -5.757 -4.618 6.548 1.00 83.94 84 PRO A C 1
ATOM 617 O O . PRO A 1 84 ? -4.738 -4.657 5.854 1.00 83.94 84 PRO A O 1
ATOM 620 N N . ALA A 1 85 ? -6.268 -3.464 6.992 1.00 87.00 85 ALA A N 1
ATOM 621 C CA . ALA A 1 85 ? -5.785 -2.146 6.565 1.00 87.00 85 ALA A CA 1
ATOM 622 C C . ALA A 1 85 ? -4.273 -1.947 6.770 1.00 87.00 85 ALA A C 1
ATOM 624 O O . ALA A 1 85 ? -3.624 -1.326 5.935 1.00 87.00 85 ALA A O 1
ATOM 625 N N . PHE A 1 86 ? -3.689 -2.511 7.835 1.00 82.81 86 PHE A N 1
ATOM 626 C CA . PHE A 1 86 ? -2.246 -2.409 8.072 1.00 82.81 86 PHE A CA 1
ATOM 627 C C . PHE A 1 86 ? -1.414 -3.179 7.030 1.00 82.81 86 PHE A C 1
ATOM 629 O O . PHE A 1 86 ? -0.356 -2.698 6.632 1.00 82.81 86 PHE A O 1
ATOM 636 N N . ARG A 1 87 ? -1.882 -4.349 6.562 1.00 86.81 87 ARG A N 1
ATOM 637 C CA . ARG A 1 87 ? -1.175 -5.116 5.525 1.00 86.81 87 ARG A CA 1
ATOM 638 C C . ARG A 1 87 ? -1.285 -4.412 4.171 1.00 86.81 87 ARG A C 1
ATOM 640 O O . ARG A 1 87 ? -0.293 -4.264 3.465 1.00 86.81 87 ARG A O 1
ATOM 647 N N . ARG A 1 88 ? -2.464 -3.859 3.866 1.00 93.00 88 ARG A N 1
ATOM 648 C CA . ARG A 1 88 ? -2.682 -3.002 2.689 1.00 93.00 88 ARG A CA 1
ATOM 649 C C . ARG A 1 88 ? -1.801 -1.751 2.711 1.00 93.00 88 ARG A C 1
ATOM 651 O O . ARG A 1 88 ? -1.218 -1.405 1.692 1.00 93.00 88 ARG A O 1
ATOM 658 N N . LEU A 1 89 ? -1.671 -1.099 3.869 1.00 91.88 89 LEU A N 1
ATOM 659 C CA . LEU A 1 89 ? -0.786 0.052 4.067 1.00 91.88 89 LEU A CA 1
ATOM 660 C C . LEU A 1 89 ? 0.677 -0.321 3.808 1.00 91.88 89 LEU A C 1
ATOM 662 O O . LEU A 1 89 ? 1.395 0.426 3.144 1.00 91.88 89 LEU A O 1
ATOM 666 N N . HIS A 1 90 ? 1.113 -1.475 4.315 1.00 89.44 90 HIS A N 1
ATOM 667 C CA . HIS A 1 90 ? 2.458 -1.983 4.071 1.00 89.44 90 HIS A CA 1
ATOM 668 C C . HIS A 1 90 ? 2.705 -2.209 2.572 1.00 89.44 90 HIS A C 1
ATOM 670 O O . HIS A 1 90 ? 3.677 -1.684 2.032 1.00 89.44 90 HIS A O 1
ATOM 676 N N . ALA A 1 91 ? 1.780 -2.886 1.883 1.00 93.62 91 ALA A N 1
ATOM 677 C CA . ALA A 1 91 ? 1.843 -3.089 0.437 1.00 93.62 91 ALA A CA 1
ATOM 678 C C . ALA A 1 91 ? 1.868 -1.767 -0.347 1.00 93.62 91 ALA A C 1
ATOM 680 O O . ALA A 1 91 ? 2.711 -1.596 -1.219 1.00 93.62 91 ALA A O 1
ATOM 681 N N . ALA A 1 92 ? 1.003 -0.805 -0.005 1.00 95.94 92 ALA A N 1
ATOM 682 C CA . ALA A 1 92 ? 0.969 0.512 -0.646 1.00 95.94 92 ALA A CA 1
ATOM 683 C C . ALA A 1 92 ? 2.279 1.291 -0.438 1.00 95.94 92 ALA A C 1
ATOM 685 O O . ALA A 1 92 ? 2.758 1.966 -1.345 1.00 95.94 92 ALA A O 1
ATOM 686 N N . SER A 1 93 ? 2.897 1.157 0.739 1.00 93.00 93 SER A N 1
ATOM 687 C CA . SER A 1 93 ? 4.190 1.782 1.040 1.00 93.00 93 SER A CA 1
ATOM 688 C C . SER A 1 93 ? 5.330 1.168 0.219 1.00 93.00 93 SER A C 1
ATOM 690 O O . SER A 1 93 ? 6.216 1.891 -0.234 1.00 93.00 93 SER A O 1
ATOM 692 N N . LEU A 1 94 ? 5.313 -0.155 0.013 1.00 94.06 94 LEU A N 1
ATOM 693 C CA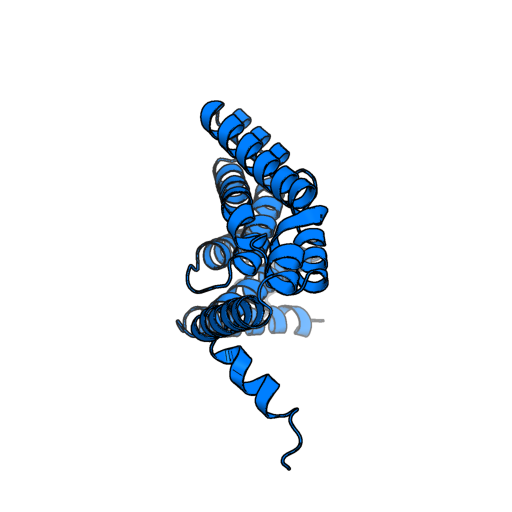 . LEU A 1 94 ? 6.287 -0.854 -0.832 1.00 94.06 94 LEU A CA 1
ATOM 694 C C . LEU A 1 94 ? 6.073 -0.561 -2.319 1.00 94.06 94 LEU A C 1
ATOM 696 O O . LEU A 1 94 ? 7.052 -0.317 -3.021 1.00 94.06 94 LEU A O 1
ATOM 700 N N . TRP A 1 95 ? 4.813 -0.514 -2.763 1.00 96.56 95 TRP A N 1
ATOM 701 C CA . TRP A 1 95 ? 4.430 -0.073 -4.103 1.00 96.56 95 TRP A CA 1
ATOM 702 C C . TRP A 1 95 ? 4.996 1.321 -4.381 1.00 96.56 95 TRP A C 1
ATOM 704 O O . TRP A 1 95 ? 5.798 1.470 -5.298 1.00 96.56 95 TRP A O 1
ATOM 714 N N . SER A 1 96 ? 4.673 2.294 -3.519 1.00 95.00 96 SER A N 1
ATOM 715 C CA . SER A 1 96 ? 5.147 3.677 -3.625 1.00 95.00 96 SER A CA 1
ATOM 716 C C . SER A 1 96 ? 6.670 3.748 -3.666 1.00 95.00 96 SER A C 1
ATOM 718 O O . SER A 1 96 ? 7.223 4.338 -4.589 1.00 95.00 96 SER A O 1
ATOM 720 N N . ALA A 1 97 ? 7.364 3.086 -2.734 1.00 92.50 97 ALA A N 1
ATOM 721 C CA . ALA A 1 97 ? 8.824 3.096 -2.701 1.00 92.50 97 ALA A CA 1
ATOM 722 C C . ALA A 1 97 ? 9.441 2.558 -4.001 1.00 92.50 97 ALA A C 1
ATOM 724 O O . ALA A 1 97 ? 10.356 3.177 -4.540 1.00 92.50 97 ALA A O 1
ATOM 725 N N . GLN A 1 98 ? 8.931 1.439 -4.525 1.00 94.25 98 GLN A N 1
ATOM 726 C CA . GLN A 1 98 ? 9.452 0.845 -5.755 1.00 94.25 98 GLN A CA 1
ATOM 727 C C . GLN A 1 98 ? 9.186 1.735 -6.978 1.00 94.25 98 GLN A C 1
ATOM 729 O O . GLN A 1 98 ? 10.089 1.939 -7.788 1.00 94.25 98 GLN A O 1
ATOM 734 N N . THR A 1 99 ? 7.987 2.313 -7.089 1.00 94.44 99 THR A N 1
ATOM 735 C CA . THR A 1 99 ? 7.643 3.220 -8.195 1.00 94.44 99 THR A CA 1
ATOM 736 C C . THR A 1 99 ? 8.400 4.537 -8.122 1.00 94.44 99 THR A C 1
ATOM 738 O O . THR A 1 99 ? 8.800 5.056 -9.156 1.00 94.44 99 THR A O 1
ATOM 741 N N . THR A 1 100 ? 8.658 5.069 -6.925 1.00 92.88 100 THR A N 1
ATOM 742 C CA . THR A 1 100 ? 9.483 6.271 -6.750 1.00 92.88 100 THR A CA 1
ATOM 743 C C . THR A 1 100 ? 10.944 5.994 -7.107 1.00 92.88 100 THR A C 1
ATOM 745 O O . THR A 1 100 ? 11.590 6.862 -7.682 1.00 92.88 100 THR A O 1
ATOM 748 N N . GLU A 1 101 ? 11.470 4.800 -6.806 1.00 91.75 101 GLU A N 1
ATOM 749 C CA . GLU A 1 101 ? 12.817 4.382 -7.229 1.00 91.75 101 GLU A CA 1
ATOM 750 C C . GLU A 1 101 ? 12.948 4.297 -8.765 1.00 91.75 101 GLU A C 1
ATOM 752 O O . GLU A 1 101 ? 14.007 4.614 -9.302 1.00 91.75 101 GLU A O 1
ATOM 757 N N . GLU A 1 102 ? 11.900 3.862 -9.472 1.00 90.38 102 GLU A N 1
ATOM 758 C CA . GLU A 1 102 ? 11.904 3.695 -10.939 1.00 90.38 102 GLU A CA 1
ATOM 759 C C . GLU A 1 102 ? 11.590 4.994 -11.682 1.00 90.38 102 GLU A C 1
ATOM 761 O O . GLU A 1 102 ? 12.253 5.352 -12.657 1.00 90.38 102 GLU A O 1
ATOM 766 N N . HIS A 1 103 ? 10.555 5.687 -11.219 1.00 90.75 103 HIS A N 1
ATOM 767 C CA . HIS A 1 103 ? 9.931 6.821 -11.881 1.00 90.75 103 HIS A CA 1
ATOM 768 C C . HIS A 1 103 ? 9.543 7.882 -10.836 1.00 90.75 103 HIS A C 1
ATOM 770 O O . HIS A 1 103 ? 8.361 8.004 -10.479 1.00 90.75 103 HIS A O 1
ATOM 776 N N . PRO A 1 104 ? 10.526 8.654 -10.326 1.00 89.25 104 PRO A N 1
ATOM 777 C CA . PRO A 1 104 ? 10.277 9.722 -9.363 1.00 89.25 104 PRO A CA 1
ATOM 778 C C . PRO A 1 104 ? 9.245 10.721 -9.897 1.00 89.25 104 PRO A C 1
ATOM 780 O O . PRO A 1 104 ? 9.368 11.192 -11.027 1.00 89.25 104 PRO A O 1
ATOM 783 N N . GLY A 1 105 ? 8.232 11.049 -9.091 1.00 86.88 105 GLY A N 1
ATOM 784 C CA . GLY A 1 105 ? 7.180 11.989 -9.488 1.00 86.88 105 GLY A CA 1
ATOM 785 C C . GLY A 1 105 ? 6.256 11.475 -10.596 1.00 86.88 105 GLY A C 1
ATOM 786 O O . GLY A 1 105 ? 5.644 12.277 -11.293 1.00 86.88 105 GLY A O 1
ATOM 787 N N . SER A 1 106 ? 6.155 10.160 -10.802 1.00 94.56 106 SER A N 1
ATOM 788 C CA . SER A 1 106 ? 5.139 9.589 -11.691 1.00 94.56 106 SER A CA 1
ATOM 789 C C . SER A 1 106 ? 3.745 9.626 -11.059 1.00 94.56 106 SER A C 1
ATOM 791 O O . SER A 1 106 ? 3.599 9.535 -9.838 1.00 94.56 106 SER A O 1
ATOM 793 N N . ALA A 1 107 ? 2.708 9.679 -11.900 1.00 96.62 107 ALA A N 1
ATOM 794 C CA . ALA A 1 107 ? 1.317 9.568 -11.457 1.00 96.62 107 ALA A CA 1
ATOM 795 C C . ALA A 1 107 ? 1.059 8.272 -10.669 1.00 96.62 107 ALA A C 1
ATOM 797 O O . ALA A 1 107 ? 0.284 8.261 -9.718 1.00 96.62 107 ALA A O 1
ATOM 798 N N . GLU A 1 108 ? 1.752 7.188 -11.025 1.00 96.00 108 GLU A N 1
ATOM 799 C CA . GLU A 1 108 ? 1.661 5.921 -10.308 1.00 96.00 108 GLU A CA 1
ATOM 800 C C . GLU A 1 108 ? 2.250 6.004 -8.892 1.00 96.00 108 GLU A C 1
ATOM 802 O O . GLU A 1 108 ? 1.622 5.545 -7.938 1.00 96.00 108 GLU A O 1
ATOM 807 N N . ALA A 1 109 ? 3.427 6.619 -8.736 1.00 93.88 109 ALA A N 1
ATOM 808 C CA . ALA A 1 109 ? 4.018 6.834 -7.418 1.00 93.88 109 ALA A CA 1
ATOM 809 C C . ALA A 1 109 ? 3.118 7.716 -6.540 1.00 93.88 109 ALA A C 1
ATOM 811 O O . ALA A 1 109 ? 2.912 7.395 -5.368 1.00 93.88 109 ALA A O 1
ATOM 812 N N . ALA A 1 110 ? 2.529 8.762 -7.134 1.00 96.75 110 ALA A N 1
ATOM 813 C CA . ALA A 1 110 ? 1.575 9.652 -6.479 1.00 96.75 110 ALA A CA 1
ATOM 814 C C . ALA A 1 110 ? 0.300 8.918 -6.032 1.00 96.75 110 ALA A C 1
ATOM 816 O O . ALA A 1 110 ? -0.203 9.148 -4.930 1.00 96.75 110 ALA A O 1
ATOM 817 N N . GLU A 1 111 ? -0.212 8.001 -6.854 1.00 97.75 111 GLU A N 1
ATOM 818 C CA . GLU A 1 111 ? -1.357 7.160 -6.508 1.00 97.75 111 GLU A CA 1
ATOM 819 C C . GLU A 1 111 ? -1.028 6.206 -5.351 1.00 97.75 111 GLU A C 1
ATOM 821 O O . GLU A 1 111 ? -1.795 6.087 -4.390 1.00 97.75 111 GLU A O 1
ATOM 826 N N . ALA A 1 112 ? 0.128 5.545 -5.417 1.00 96.44 112 ALA A N 1
ATOM 827 C CA . ALA A 1 112 ? 0.575 4.603 -4.402 1.00 96.44 112 ALA A CA 1
ATOM 828 C C . ALA A 1 112 ? 0.774 5.274 -3.036 1.00 96.44 112 ALA A C 1
ATOM 830 O O . ALA A 1 112 ? 0.299 4.768 -2.011 1.00 96.44 112 ALA A O 1
ATOM 831 N N . SER A 1 113 ? 1.443 6.431 -3.015 1.00 95.44 113 SER A N 1
ATOM 832 C CA . SER A 1 113 ? 1.694 7.194 -1.792 1.00 95.44 113 SER A CA 1
ATOM 833 C C . SER A 1 113 ? 0.401 7.785 -1.222 1.00 95.44 113 SER A C 1
ATOM 835 O O . SER A 1 113 ? 0.174 7.700 -0.011 1.00 95.44 113 SER A O 1
ATOM 837 N N . ALA A 1 114 ? -0.510 8.273 -2.071 1.00 97.44 114 ALA A N 1
ATOM 838 C CA . ALA A 1 114 ? -1.835 8.727 -1.650 1.00 97.44 114 ALA A CA 1
ATOM 839 C C . ALA A 1 114 ? -2.667 7.595 -1.026 1.00 97.44 114 ALA A C 1
ATOM 841 O O . ALA A 1 114 ? -3.257 7.783 0.042 1.00 97.44 114 ALA A O 1
ATOM 842 N N . LEU A 1 115 ? -2.688 6.404 -1.638 1.00 97.44 115 LEU A N 1
ATOM 843 C CA . LEU A 1 115 ? -3.374 5.239 -1.074 1.00 97.44 115 LEU A CA 1
ATOM 844 C C . LEU A 1 115 ? -2.796 4.861 0.294 1.00 97.44 115 LEU A C 1
ATOM 846 O O . LEU A 1 115 ? -3.555 4.629 1.236 1.00 97.44 115 LEU A O 1
ATOM 850 N N . ALA A 1 116 ? -1.467 4.836 0.424 1.00 94.88 116 ALA A N 1
ATOM 851 C CA . ALA A 1 116 ? -0.810 4.557 1.695 1.00 94.88 116 ALA A CA 1
ATOM 852 C C . ALA A 1 116 ? -1.259 5.556 2.778 1.00 94.88 116 ALA A C 1
ATOM 854 O O . ALA A 1 116 ? -1.687 5.151 3.857 1.00 94.88 116 ALA A O 1
ATOM 855 N N . VAL A 1 117 ? -1.270 6.857 2.477 1.00 94.81 117 VAL A N 1
ATOM 856 C CA . VAL A 1 117 ? -1.736 7.890 3.416 1.00 94.81 117 VAL A CA 1
ATOM 857 C C . VAL A 1 117 ? -3.208 7.701 3.789 1.00 94.81 117 VAL A C 1
ATOM 859 O O . VAL A 1 117 ? -3.538 7.719 4.974 1.00 94.81 117 VAL A O 1
ATOM 862 N N . ARG A 1 118 ? -4.092 7.437 2.821 1.00 95.25 118 ARG A N 1
ATOM 863 C CA . ARG A 1 118 ? -5.530 7.221 3.071 1.00 95.25 118 ARG A CA 1
ATOM 864 C C . ARG A 1 118 ? -5.820 5.973 3.913 1.00 95.25 118 ARG A C 1
ATOM 866 O O . ARG A 1 118 ? -6.850 5.918 4.580 1.00 95.25 118 ARG A O 1
ATOM 873 N N . LEU A 1 119 ? -4.915 4.993 3.939 1.00 92.00 119 LEU A N 1
ATOM 874 C CA . LEU A 1 119 ? -5.025 3.805 4.792 1.00 92.00 119 LEU A CA 1
ATOM 875 C C . LEU A 1 119 ? -4.560 4.042 6.238 1.00 92.00 119 LEU A C 1
ATOM 877 O O . LEU A 1 119 ? -4.909 3.247 7.116 1.00 92.00 119 LEU A O 1
ATOM 881 N N . LEU A 1 120 ? -3.819 5.123 6.517 1.00 88.00 120 LEU A N 1
ATOM 882 C CA . LEU A 1 120 ? -3.290 5.414 7.855 1.00 88.00 120 LEU A CA 1
ATOM 883 C C . LEU A 1 120 ? -4.359 5.459 8.955 1.00 88.00 120 LEU A C 1
ATOM 885 O O . LEU A 1 120 ? -4.130 4.826 9.983 1.00 88.00 120 LEU A O 1
ATOM 889 N N . PRO A 1 121 ? -5.518 6.130 8.798 1.00 84.94 121 PRO A N 1
ATOM 890 C CA . PRO A 1 121 ? -6.505 6.218 9.873 1.00 84.94 121 PRO A CA 1
ATOM 891 C C . PRO A 1 121 ? -7.064 4.843 10.254 1.00 84.94 121 PRO A C 1
ATOM 893 O O . PRO A 1 121 ? -7.277 4.559 11.430 1.00 84.94 121 PRO A O 1
ATOM 896 N N . LEU A 1 122 ? -7.238 3.961 9.264 1.00 83.69 122 LEU A N 1
ATOM 897 C CA . LEU A 1 122 ? -7.725 2.596 9.461 1.00 83.69 122 LEU A CA 1
ATOM 898 C C . LEU A 1 122 ? -6.650 1.696 10.081 1.00 83.69 122 LEU A C 1
ATOM 900 O O . LEU A 1 122 ? -6.940 0.908 10.978 1.00 83.69 122 LEU A O 1
ATOM 904 N N . ALA A 1 123 ? -5.399 1.819 9.631 1.00 79.12 123 ALA A N 1
ATOM 905 C CA . ALA A 1 123 ? -4.276 1.058 10.176 1.00 79.12 123 ALA A CA 1
ATOM 906 C C . ALA A 1 123 ? -3.892 1.506 11.597 1.00 79.12 123 ALA A C 1
ATOM 908 O O . ALA A 1 123 ? -3.421 0.699 12.397 1.00 79.12 123 ALA A O 1
ATOM 909 N N . ALA A 1 124 ? -4.113 2.781 11.918 1.00 71.94 124 ALA A N 1
ATOM 910 C CA . ALA A 1 124 ? -3.860 3.369 13.226 1.00 71.94 124 ALA A CA 1
ATOM 911 C C . ALA A 1 124 ? -5.032 3.187 14.213 1.00 71.94 124 ALA A C 1
ATOM 913 O O . ALA A 1 124 ? -4.921 3.627 15.360 1.00 71.94 124 ALA A O 1
ATOM 914 N N . TRP A 1 125 ? -6.135 2.540 13.808 1.00 66.19 125 TRP A N 1
ATOM 915 C CA . TRP A 1 125 ? -7.340 2.387 14.629 1.00 66.19 125 TRP A CA 1
ATOM 916 C C . TRP A 1 125 ? -7.129 1.460 15.848 1.00 66.19 125 TRP A C 1
ATOM 918 O O . TRP A 1 125 ? -6.681 0.315 15.739 1.00 66.19 125 TRP A O 1
ATOM 928 N N . ARG A 1 126 ? -7.505 1.958 17.036 1.00 53.31 126 ARG A N 1
ATOM 929 C CA . ARG A 1 126 ? -7.061 1.539 18.386 1.00 53.31 126 ARG A CA 1
ATOM 930 C C . ARG A 1 126 ? -7.790 0.360 19.006 1.00 53.31 126 ARG A C 1
ATOM 932 O O . ARG A 1 126 ? -8.951 0.485 19.360 1.00 53.31 126 ARG A O 1
ATOM 939 N N . GLY A 1 127 ? -7.154 -0.775 19.202 1.00 51.69 127 GLY A N 1
ATOM 940 C CA . GLY A 1 127 ? -7.744 -1.874 19.989 1.00 51.69 127 GLY A CA 1
ATOM 941 C C . GLY A 1 127 ? -7.294 -3.244 19.522 1.00 51.69 127 GLY A C 1
ATOM 942 O O . GLY A 1 127 ? -7.819 -4.259 19.945 1.00 51.69 127 GLY A O 1
ATOM 943 N N . LEU A 1 128 ? -6.350 -3.285 18.596 1.00 48.03 128 LEU A N 1
ATOM 944 C CA . LEU A 1 128 ? -5.054 -3.867 18.882 1.00 48.03 128 LEU A CA 1
ATOM 945 C C . LEU A 1 128 ? -4.423 -3.276 20.145 1.00 48.03 128 LEU A C 1
ATOM 947 O O . LEU A 1 128 ? -4.534 -2.076 20.406 1.00 48.03 128 LEU A O 1
ATOM 951 N N . ASP A 1 129 ? -3.757 -4.138 20.909 1.00 51.47 129 ASP A N 1
ATOM 952 C CA . ASP A 1 129 ? -2.947 -3.727 22.046 1.00 51.47 129 ASP A CA 1
ATOM 953 C C . ASP A 1 129 ? -1.928 -2.644 21.624 1.00 51.47 129 ASP A C 1
ATOM 955 O O . ASP A 1 129 ? -1.480 -2.580 20.472 1.00 51.47 129 ASP A O 1
ATOM 959 N N . ARG A 1 130 ? -1.559 -1.770 22.565 1.00 47.91 130 ARG A N 1
ATOM 960 C CA . ARG A 1 130 ? -0.704 -0.607 22.289 1.00 47.91 130 ARG A CA 1
ATOM 961 C C . ARG A 1 130 ? 0.697 -0.980 21.776 1.00 47.91 130 ARG A C 1
ATOM 963 O O . ARG A 1 130 ? 1.254 -0.233 20.978 1.00 47.91 130 ARG A O 1
ATOM 970 N N . LEU A 1 131 ? 1.249 -2.135 22.155 1.00 48.81 131 LEU A N 1
ATOM 971 C CA . LEU A 1 131 ? 2.550 -2.618 21.671 1.00 48.81 131 LEU A CA 1
ATOM 972 C C . LEU A 1 131 ? 2.456 -3.138 20.230 1.00 48.81 131 LEU A C 1
ATOM 974 O O . LEU A 1 131 ? 3.340 -2.855 19.419 1.00 48.81 131 LEU A O 1
ATOM 978 N N . SER A 1 132 ? 1.365 -3.823 19.874 1.00 54.00 132 SER A N 1
ATOM 979 C CA . SER A 1 132 ? 1.066 -4.207 18.488 1.00 54.00 132 SER A CA 1
ATOM 980 C C . SER A 1 132 ? 0.871 -2.986 17.593 1.00 54.00 132 SER A C 1
ATOM 982 O O . SER A 1 132 ? 1.323 -2.985 16.449 1.00 54.00 132 SER A O 1
ATOM 984 N N . GLN A 1 133 ? 0.239 -1.930 18.104 1.00 56.91 133 GLN A N 1
ATOM 985 C CA . GLN A 1 133 ? 0.043 -0.676 17.378 1.00 56.91 133 GLN A CA 1
ATOM 986 C C . GLN A 1 133 ? 1.366 0.072 17.155 1.00 56.91 133 GLN A C 1
ATOM 988 O O . GLN A 1 133 ? 1.668 0.466 16.029 1.00 56.91 133 GLN A O 1
ATOM 993 N N . GLU A 1 134 ? 2.181 0.225 18.201 1.00 52.41 134 GLU A N 1
ATOM 994 C CA . GLU A 1 134 ? 3.493 0.872 18.114 1.00 52.41 134 GLU A CA 1
ATOM 995 C C . GLU A 1 134 ? 4.451 0.088 17.205 1.00 52.41 134 GLU A C 1
ATOM 997 O O . GLU A 1 134 ? 5.150 0.693 16.399 1.00 52.41 134 GLU A O 1
ATOM 1002 N N . SER A 1 135 ? 4.460 -1.248 17.268 1.00 53.78 135 SER A N 1
ATOM 1003 C CA . SER A 1 135 ? 5.253 -2.094 16.360 1.00 53.78 135 SER A CA 1
ATOM 1004 C C . SER A 1 135 ? 4.814 -1.942 14.896 1.00 53.78 135 SER A C 1
ATOM 1006 O O . SER A 1 135 ? 5.645 -1.742 14.009 1.00 53.78 135 SER A O 1
ATOM 1008 N N . ARG A 1 136 ? 3.498 -1.938 14.632 1.00 59.59 136 ARG A N 1
ATOM 1009 C CA . ARG A 1 136 ? 2.944 -1.786 13.275 1.00 59.59 136 ARG A CA 1
ATOM 1010 C C . ARG A 1 136 ? 3.176 -0.386 12.705 1.00 59.59 136 ARG A C 1
ATOM 1012 O O . ARG A 1 136 ? 3.528 -0.271 11.536 1.00 59.59 136 ARG A O 1
ATOM 1019 N N . LEU A 1 137 ? 3.051 0.669 13.510 1.00 59.78 137 LEU A N 1
ATOM 1020 C CA . LEU A 1 137 ? 3.291 2.047 13.064 1.00 59.78 137 LEU A CA 1
ATOM 1021 C C . LEU A 1 137 ? 4.779 2.409 12.981 1.00 59.78 137 LEU A C 1
ATOM 1023 O O . LEU A 1 137 ? 5.133 3.230 12.145 1.00 59.78 137 LEU A O 1
ATOM 1027 N N . LYS A 1 138 ? 5.669 1.762 13.749 1.00 56.19 138 LYS A N 1
ATOM 1028 C CA . LYS A 1 138 ? 7.130 1.888 13.560 1.00 56.19 138 LYS A CA 1
ATOM 1029 C C . LYS A 1 138 ? 7.581 1.453 12.163 1.00 56.19 138 LYS A C 1
ATOM 1031 O O . LYS A 1 138 ? 8.606 1.931 11.688 1.00 56.19 138 LYS A O 1
ATOM 1036 N N . SER A 1 139 ? 6.825 0.564 11.511 1.00 52.50 139 SER A N 1
ATOM 1037 C CA . SER A 1 139 ? 7.089 0.148 10.127 1.00 52.50 139 SER A CA 1
ATOM 1038 C C . SER A 1 139 ? 6.654 1.183 9.079 1.00 52.50 139 SER A C 1
ATOM 1040 O O . SER A 1 139 ? 7.111 1.131 7.937 1.00 52.50 139 SER A O 1
ATOM 1042 N N . VAL A 1 140 ? 5.797 2.141 9.453 1.00 58.50 140 VAL A N 1
ATOM 1043 C CA . VAL A 1 140 ? 5.358 3.225 8.571 1.00 58.50 140 VAL A CA 1
ATOM 1044 C C . VAL A 1 140 ? 6.459 4.278 8.530 1.00 58.50 140 VAL A C 1
ATOM 1046 O O . VAL A 1 140 ? 6.849 4.823 9.563 1.00 58.50 140 VAL A O 1
ATOM 1049 N N . ARG A 1 141 ? 6.977 4.576 7.333 1.00 60.09 141 ARG A N 1
ATOM 1050 C CA . ARG A 1 141 ? 8.039 5.576 7.173 1.00 60.09 141 ARG A CA 1
ATOM 1051 C C . ARG A 1 141 ? 7.594 6.936 7.717 1.00 60.09 141 ARG A C 1
ATOM 1053 O O . ARG A 1 141 ? 6.552 7.469 7.325 1.00 60.09 141 ARG A O 1
ATOM 1060 N N . PHE A 1 142 ? 8.440 7.539 8.553 1.00 63.88 142 PHE A N 1
ATOM 1061 C CA . PHE A 1 142 ? 8.345 8.963 8.861 1.00 63.88 142 PHE A CA 1
ATOM 1062 C C . PHE A 1 142 ? 8.358 9.769 7.556 1.00 63.88 142 PHE A C 1
ATOM 1064 O O . PHE A 1 142 ? 9.171 9.512 6.671 1.00 63.88 142 PHE A O 1
ATOM 1071 N N . GLY A 1 143 ? 7.439 10.728 7.437 1.00 77.06 143 GLY A N 1
ATOM 1072 C CA . GLY A 1 143 ? 7.320 11.573 6.248 1.00 77.06 143 GLY A CA 1
ATOM 1073 C C . GLY A 1 143 ? 6.441 11.017 5.125 1.00 77.06 143 GLY A C 1
ATOM 1074 O O . GLY A 1 143 ? 6.397 11.644 4.076 1.00 77.06 143 GLY A O 1
ATOM 1075 N N . LEU A 1 144 ? 5.702 9.913 5.322 1.00 86.69 144 LEU A N 1
ATOM 1076 C CA . LEU A 1 144 ? 4.807 9.355 4.290 1.00 86.69 144 LEU A CA 1
ATOM 1077 C C . LEU A 1 144 ? 3.812 10.391 3.727 1.00 86.69 144 LEU A C 1
ATOM 1079 O O . LEU A 1 144 ? 3.702 10.532 2.515 1.00 86.69 144 LEU A O 1
ATOM 1083 N N . ALA A 1 145 ? 3.134 11.153 4.594 1.00 90.94 145 ALA A N 1
ATOM 1084 C CA . ALA A 1 145 ? 2.190 12.193 4.165 1.00 90.94 145 ALA A CA 1
ATOM 1085 C C . ALA A 1 145 ? 2.876 13.356 3.431 1.00 90.94 145 ALA A C 1
ATOM 1087 O O . ALA A 1 145 ? 2.337 13.881 2.464 1.00 90.94 145 ALA A O 1
ATOM 1088 N N . THR A 1 146 ? 4.083 13.731 3.859 1.00 91.62 146 THR A N 1
ATOM 1089 C CA . THR A 1 146 ? 4.886 14.763 3.191 1.00 91.62 146 THR A CA 1
ATOM 1090 C C . THR A 1 146 ? 5.371 14.297 1.820 1.00 91.62 146 THR A C 1
ATOM 1092 O O . THR A 1 146 ? 5.306 15.069 0.871 1.00 91.62 146 THR A O 1
ATOM 1095 N N . GLY A 1 147 ? 5.809 13.041 1.703 1.00 91.25 147 GLY A N 1
ATOM 1096 C CA . GLY A 1 147 ? 6.185 12.430 0.428 1.00 91.25 147 GLY A CA 1
ATOM 1097 C C . GLY A 1 147 ? 5.005 12.379 -0.537 1.00 91.25 147 GLY A C 1
ATOM 1098 O O . GLY A 1 147 ? 5.116 12.878 -1.649 1.00 91.25 147 GLY A O 1
ATOM 1099 N N . ALA A 1 148 ? 3.845 11.903 -0.075 1.00 94.50 148 ALA A N 1
ATOM 1100 C CA . ALA A 1 148 ? 2.640 11.867 -0.900 1.00 94.50 148 ALA A CA 1
ATOM 1101 C C . ALA A 1 148 ? 2.203 13.265 -1.359 1.00 94.50 148 ALA A C 1
ATOM 1103 O O . ALA A 1 148 ? 1.827 13.454 -2.509 1.00 94.50 148 ALA A O 1
ATOM 1104 N N . ALA A 1 149 ? 2.299 14.272 -0.489 1.00 95.00 149 ALA A N 1
ATOM 1105 C CA . ALA A 1 149 ? 2.006 15.648 -0.867 1.00 95.00 149 ALA A CA 1
ATOM 1106 C C . ALA A 1 149 ? 2.988 16.195 -1.911 1.00 95.00 149 ALA A C 1
ATOM 1108 O O . ALA A 1 149 ? 2.566 16.879 -2.838 1.00 95.00 149 ALA A O 1
ATOM 1109 N N . ALA A 1 150 ? 4.279 15.871 -1.797 1.00 94.12 150 ALA A N 1
ATOM 1110 C CA . ALA A 1 150 ? 5.267 16.229 -2.810 1.00 94.12 150 ALA A CA 1
ATOM 1111 C C . ALA A 1 150 ? 4.960 15.562 -4.162 1.00 94.12 150 ALA A C 1
ATOM 1113 O O . ALA A 1 150 ? 5.026 16.234 -5.190 1.00 94.12 150 ALA A O 1
ATOM 1114 N N . ASP A 1 151 ? 4.555 14.288 -4.159 1.00 95.00 151 ASP A N 1
ATOM 1115 C CA . ASP A 1 151 ? 4.153 13.583 -5.378 1.00 95.00 151 ASP A CA 1
ATOM 1116 C C . ASP A 1 151 ? 2.931 14.247 -6.038 1.00 95.00 151 ASP A C 1
ATOM 1118 O O . ASP A 1 151 ? 2.928 14.462 -7.250 1.00 95.00 151 ASP A O 1
ATOM 1122 N N . GLN A 1 152 ? 1.920 14.637 -5.249 1.00 96.94 152 GLN A N 1
ATOM 1123 C CA . GLN A 1 152 ? 0.726 15.333 -5.753 1.00 96.94 152 GLN A CA 1
ATOM 1124 C C . GLN A 1 152 ? 1.040 16.732 -6.293 1.00 96.94 152 GLN A C 1
ATOM 1126 O O . GLN A 1 152 ? 0.534 17.125 -7.343 1.00 96.94 152 GLN A O 1
ATOM 1131 N N . LEU A 1 153 ? 1.940 17.468 -5.637 1.00 96.19 153 LEU A N 1
ATOM 1132 C CA . LEU A 1 153 ? 2.428 18.747 -6.155 1.00 96.19 153 LEU A CA 1
ATOM 1133 C C . LEU A 1 153 ? 3.168 18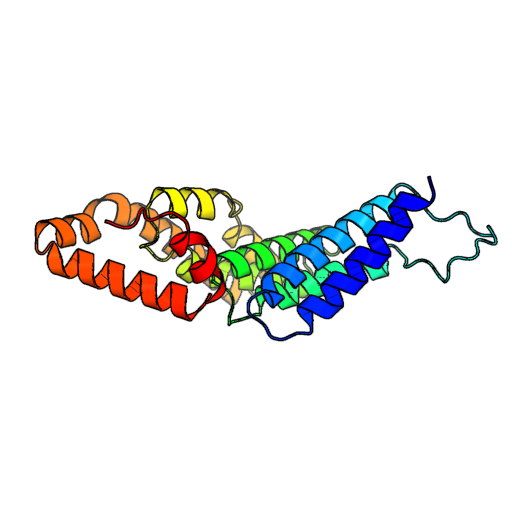.575 -7.486 1.00 96.19 153 LEU A C 1
ATOM 1135 O O . LEU A 1 153 ? 2.989 19.398 -8.381 1.00 96.19 153 LEU A O 1
ATOM 1139 N N . ALA A 1 154 ? 3.944 17.500 -7.649 1.00 94.38 154 ALA A N 1
ATOM 1140 C CA . ALA A 1 154 ? 4.592 17.180 -8.920 1.00 94.38 154 ALA A CA 1
ATOM 1141 C C . ALA A 1 154 ? 3.582 16.838 -10.034 1.00 94.38 154 ALA A C 1
ATOM 1143 O O . ALA A 1 154 ? 3.870 17.097 -11.200 1.00 94.38 154 ALA A O 1
ATOM 1144 N N . GLN A 1 155 ? 2.392 16.326 -9.685 1.00 95.88 155 GLN A N 1
ATOM 1145 C CA . GLN A 1 155 ? 1.278 16.138 -10.629 1.00 95.88 155 GLN A CA 1
ATOM 1146 C C . GLN A 1 155 ? 0.463 17.418 -10.884 1.00 95.88 155 GLN A C 1
ATOM 1148 O O . GLN A 1 155 ? -0.442 17.410 -11.715 1.00 95.88 155 GLN A O 1
ATOM 1153 N N . GLY A 1 156 ? 0.752 18.518 -10.182 1.00 96.56 156 GLY A N 1
ATOM 1154 C CA . GLY A 1 156 ? -0.024 19.753 -10.282 1.00 96.56 156 GLY A CA 1
ATOM 1155 C C . GLY A 1 156 ? -1.357 19.725 -9.526 1.00 96.56 156 GLY A C 1
ATOM 1156 O O . GLY A 1 156 ? -2.230 20.531 -9.843 1.00 96.56 156 GLY A O 1
ATOM 1157 N N . ASP A 1 157 ? -1.515 18.851 -8.522 1.00 97.31 157 ASP A N 1
ATOM 1158 C CA . ASP A 1 157 ? -2.706 18.773 -7.661 1.00 97.31 157 ASP A CA 1
ATOM 1159 C C . ASP A 1 157 ? -2.416 19.263 -6.221 1.00 97.31 157 ASP A C 1
ATOM 1161 O O . ASP A 1 157 ? -2.223 18.475 -5.286 1.00 97.31 157 ASP A O 1
ATOM 1165 N N . PRO A 1 158 ? -2.373 20.590 -5.994 1.00 97.38 158 PRO A N 1
ATOM 1166 C CA . PRO A 1 158 ? -2.138 21.150 -4.664 1.00 97.38 158 PRO A CA 1
ATOM 1167 C C . PRO A 1 158 ? -3.299 20.901 -3.692 1.00 97.38 158 PRO A C 1
ATOM 1169 O O . PRO A 1 158 ? -3.085 20.901 -2.477 1.00 97.38 158 PRO A O 1
ATOM 1172 N N . ALA A 1 159 ? -4.519 20.692 -4.197 1.00 97.75 159 ALA A N 1
ATOM 1173 C CA . ALA A 1 159 ? -5.684 20.437 -3.359 1.00 97.75 159 ALA A CA 1
ATOM 1174 C C . ALA A 1 159 ? -5.576 19.058 -2.699 1.00 97.75 159 ALA A C 1
ATOM 1176 O O . ALA A 1 159 ? -5.710 18.945 -1.477 1.00 97.75 159 ALA A O 1
ATOM 1177 N N . GLN A 1 160 ? -5.243 18.028 -3.481 1.00 97.31 160 GLN A N 1
ATOM 1178 C CA . GLN A 1 160 ? -5.011 16.691 -2.949 1.00 97.31 160 GLN A CA 1
ATOM 1179 C C . GLN A 1 160 ? -3.752 16.636 -2.074 1.00 97.31 160 GLN A C 1
ATOM 1181 O O . GLN A 1 160 ? -3.757 15.967 -1.040 1.00 97.31 160 GLN A O 1
ATOM 1186 N N . ALA A 1 161 ? -2.695 17.384 -2.411 1.00 97.25 161 ALA A N 1
ATOM 1187 C CA . ALA A 1 161 ? -1.511 17.494 -1.557 1.00 97.25 161 ALA A CA 1
ATOM 1188 C C . ALA A 1 161 ? -1.856 17.999 -0.141 1.00 97.25 161 ALA A C 1
ATOM 1190 O O . ALA A 1 161 ? -1.408 17.422 0.855 1.00 97.25 161 ALA A O 1
ATOM 1191 N N . LEU A 1 162 ? -2.683 19.048 -0.046 1.00 97.31 162 LEU A N 1
ATOM 1192 C CA . LEU A 1 162 ? -3.152 19.583 1.232 1.00 97.31 162 LEU A CA 1
ATOM 1193 C C . LEU A 1 162 ? -4.009 18.562 1.989 1.00 97.31 162 LEU A C 1
ATOM 1195 O O . LEU A 1 162 ? -3.786 18.346 3.178 1.00 97.31 162 LEU A O 1
ATOM 1199 N N . GLU A 1 163 ? -4.944 17.900 1.305 1.00 97.19 163 GLU A N 1
ATOM 1200 C CA . GLU A 1 163 ? -5.800 16.870 1.906 1.00 97.19 163 GLU A CA 1
ATOM 1201 C C . GLU A 1 163 ? -4.967 15.758 2.567 1.00 97.19 163 GLU A C 1
ATOM 1203 O O . GLU A 1 163 ? -5.200 15.395 3.723 1.00 97.19 163 GLU A O 1
ATOM 1208 N N . LEU A 1 164 ? -3.955 15.247 1.860 1.00 96.19 164 LEU A N 1
ATOM 1209 C CA . LEU A 1 164 ? -3.094 14.171 2.352 1.00 96.19 164 LEU A CA 1
ATOM 1210 C C . LEU A 1 164 ? -2.221 14.615 3.538 1.00 96.19 164 LEU A C 1
ATOM 1212 O O . LEU A 1 164 ? -2.043 13.842 4.487 1.00 96.19 164 LEU A O 1
ATOM 1216 N N . LEU A 1 165 ? -1.711 15.854 3.530 1.00 93.81 165 LEU A N 1
ATOM 1217 C CA . LEU A 1 165 ? -0.987 16.425 4.674 1.00 93.81 165 LEU A CA 1
ATOM 1218 C C . LEU A 1 165 ? -1.878 16.536 5.906 1.00 93.81 165 LEU A C 1
ATOM 1220 O O . LEU A 1 165 ? -1.466 16.145 7.002 1.00 93.81 165 LEU A O 1
ATOM 1224 N N . GLU A 1 166 ? -3.093 17.050 5.731 1.00 94.38 166 GLU A N 1
ATOM 1225 C CA . GLU A 1 166 ? -4.041 17.232 6.824 1.00 94.38 166 GLU A CA 1
ATOM 1226 C C . GLU A 1 166 ? -4.497 15.900 7.412 1.00 94.38 166 GLU A C 1
ATOM 1228 O O . GLU A 1 166 ? -4.551 15.744 8.634 1.00 94.38 166 GLU A O 1
ATOM 1233 N N . LEU A 1 167 ? -4.709 14.894 6.564 1.00 92.75 167 LEU A N 1
ATOM 1234 C CA . LEU A 1 167 ? -5.004 13.536 7.002 1.00 92.75 167 LEU A CA 1
ATOM 1235 C C . LEU A 1 167 ? -3.845 12.953 7.823 1.00 92.75 167 LEU A C 1
ATOM 1237 O O . LEU A 1 167 ? -4.057 12.462 8.936 1.00 92.75 167 LEU A O 1
ATOM 1241 N N . GLY A 1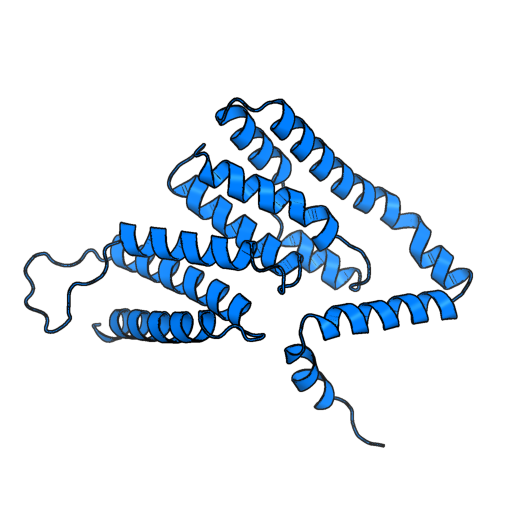 168 ? -2.608 13.054 7.326 1.00 87.88 168 GLY A N 1
ATOM 1242 C CA . GLY A 1 168 ? -1.422 12.602 8.056 1.00 87.88 168 GLY A CA 1
ATOM 1243 C C . GLY A 1 168 ? -1.257 13.307 9.408 1.00 87.88 168 GLY A C 1
ATOM 1244 O O . GLY A 1 168 ? -0.986 12.662 10.427 1.00 87.88 168 GLY A O 1
ATOM 1245 N N . ARG A 1 169 ? -1.485 14.625 9.442 1.00 87.31 169 ARG A N 1
ATOM 1246 C CA . ARG A 1 169 ? -1.459 15.434 10.667 1.00 87.31 169 ARG A CA 1
ATOM 1247 C C . ARG A 1 169 ? -2.544 15.005 11.652 1.00 87.31 169 ARG A C 1
ATOM 1249 O O . ARG A 1 169 ? -2.236 14.828 12.830 1.00 87.31 169 ARG A O 1
ATOM 1256 N N . GLY A 1 170 ? -3.767 14.776 11.177 1.00 85.25 170 GLY A N 1
ATOM 1257 C CA . GLY A 1 170 ? -4.885 14.287 11.982 1.00 85.25 170 GLY A CA 1
ATOM 1258 C C . GLY A 1 170 ? -4.583 12.946 12.649 1.00 85.25 170 GLY A C 1
ATOM 1259 O O . GLY A 1 170 ? -4.810 12.790 13.849 1.00 85.25 170 GLY A O 1
ATOM 1260 N N . VAL A 1 171 ? -3.969 12.003 11.925 1.00 82.06 171 VAL A N 1
ATOM 1261 C CA . VAL A 1 171 ? -3.533 10.720 12.502 1.00 82.06 171 VAL A CA 1
ATOM 1262 C C . VAL A 1 171 ? -2.490 10.944 13.598 1.00 82.06 171 VAL A C 1
ATOM 1264 O O . VAL A 1 171 ? -2.670 10.452 14.710 1.00 82.06 171 VAL A O 1
ATOM 1267 N N . LEU A 1 172 ? -1.441 11.731 13.346 1.00 77.25 172 LEU A N 1
ATOM 1268 C CA . LEU A 1 172 ? -0.413 12.019 14.357 1.00 77.25 172 LEU A CA 1
ATOM 1269 C C . LEU A 1 172 ? -0.982 12.720 15.598 1.00 77.25 172 LEU A C 1
ATOM 1271 O O . LEU A 1 172 ? -0.578 12.416 16.721 1.00 77.25 172 LEU A O 1
ATOM 1275 N N . TRP A 1 173 ? -1.914 13.654 15.411 1.00 75.81 173 TRP A N 1
ATOM 1276 C CA . TRP A 1 173 ? -2.569 14.360 16.510 1.00 75.81 173 TRP A CA 1
ATOM 1277 C C . TRP A 1 173 ? -3.495 13.452 17.300 1.00 75.81 173 TRP A C 1
ATOM 1279 O O . TRP A 1 173 ? -3.412 13.471 18.522 1.00 75.81 173 TRP A O 1
ATOM 1289 N N . SER A 1 174 ? -4.280 12.594 16.644 1.00 72.81 174 SER A N 1
ATOM 1290 C CA . SER A 1 174 ? -5.072 11.581 17.347 1.00 72.81 174 SER A CA 1
ATOM 1291 C C . SER A 1 174 ? -4.167 10.700 18.214 1.00 72.81 174 SER A C 1
ATOM 1293 O O . SER A 1 174 ? -4.422 10.520 19.399 1.00 72.81 174 SER A O 1
ATOM 1295 N N . GLN A 1 175 ? -3.029 10.229 17.694 1.00 68.50 175 GLN A N 1
ATOM 1296 C CA . GLN A 1 175 ? -2.083 9.421 18.471 1.00 68.50 175 GLN A CA 1
ATOM 1297 C C . GLN A 1 175 ? -1.513 10.177 19.684 1.00 68.50 175 GLN A C 1
ATOM 1299 O O . GLN A 1 175 ? -1.349 9.583 20.749 1.00 68.50 175 GLN A O 1
ATOM 1304 N N . LYS A 1 176 ? -1.246 11.485 19.555 1.00 64.81 176 LYS A N 1
ATOM 1305 C CA . LYS A 1 176 ? -0.747 12.328 20.658 1.00 64.81 176 LYS A CA 1
ATOM 1306 C C . LYS A 1 176 ? -1.817 12.675 21.698 1.00 64.81 176 LYS A C 1
ATOM 1308 O O . LYS A 1 176 ? -1.504 12.691 22.887 1.00 64.81 176 LYS A O 1
ATOM 1313 N N . LEU A 1 177 ? -3.041 12.973 21.266 1.00 62.59 177 LEU A N 1
ATOM 1314 C CA . LEU A 1 177 ? -4.150 13.380 22.136 1.00 62.59 177 LEU A CA 1
ATOM 1315 C C . LEU A 1 177 ? -4.709 12.189 22.929 1.00 62.59 177 LEU A C 1
ATOM 1317 O O . LEU A 1 177 ? -4.956 12.301 24.127 1.00 62.59 177 LEU A O 1
ATOM 1321 N N . ASP A 1 178 ? -4.791 11.017 22.305 1.00 55.00 178 ASP A N 1
ATOM 1322 C CA . ASP A 1 178 ? -5.382 9.819 22.914 1.00 55.00 178 ASP A CA 1
ATOM 1323 C C . ASP A 1 178 ? -4.412 9.000 23.776 1.00 55.00 178 ASP A C 1
ATOM 1325 O O . ASP A 1 178 ? -4.800 8.010 24.397 1.00 55.00 178 ASP A O 1
ATOM 1329 N N . GLY A 1 179 ? -3.149 9.420 23.882 1.00 50.28 179 GLY A N 1
ATOM 1330 C CA . GLY A 1 179 ? -2.197 8.838 24.829 1.00 50.28 179 GLY A CA 1
ATOM 1331 C C . GLY A 1 179 ? -2.581 9.044 26.303 1.00 50.28 179 GLY A C 1
ATOM 1332 O O . GLY A 1 179 ? -1.939 8.456 27.176 1.00 50.28 179 GLY A O 1
ATOM 1333 N N . ARG A 1 180 ? -3.597 9.870 26.611 1.00 46.38 180 ARG A N 1
ATOM 1334 C CA . ARG A 1 180 ? -3.890 10.294 27.991 1.00 46.38 180 ARG A CA 1
ATOM 1335 C C . ARG A 1 180 ? -5.287 9.981 28.546 1.00 46.38 180 ARG A C 1
ATOM 1337 O O . ARG A 1 180 ? -5.381 10.015 29.770 1.00 46.38 180 ARG A O 1
ATOM 1344 N N . THR A 1 181 ? -6.321 9.624 27.767 1.00 48.62 181 THR A N 1
ATOM 1345 C CA . THR A 1 181 ? -7.693 9.823 28.301 1.00 48.62 181 THR A CA 1
ATOM 1346 C C . THR A 1 181 ? -8.718 8.706 28.008 1.00 48.62 181 THR A C 1
ATOM 1348 O O . THR A 1 181 ? -9.179 8.067 28.950 1.00 48.62 181 THR A O 1
ATOM 1351 N N . ASP A 1 182 ? -9.045 8.351 26.765 1.00 56.94 182 ASP A N 1
ATOM 1352 C CA . ASP A 1 182 ? -10.397 7.793 26.524 1.00 56.94 182 ASP A CA 1
ATOM 1353 C C . ASP A 1 182 ? -10.625 6.308 26.876 1.00 56.94 182 ASP A C 1
ATOM 1355 O O . ASP A 1 182 ? -11.612 5.976 27.531 1.00 56.94 182 ASP A O 1
ATOM 1359 N N . LEU A 1 183 ? -9.715 5.387 26.535 1.00 55.69 183 LEU A N 1
ATOM 1360 C CA . LEU A 1 183 ? -9.922 3.956 26.845 1.00 55.69 183 LEU A CA 1
ATOM 1361 C C . LEU A 1 183 ? -9.622 3.599 28.306 1.00 55.69 183 LEU A C 1
ATOM 1363 O O . LEU A 1 183 ? -10.204 2.660 28.844 1.00 55.69 183 LEU A O 1
ATOM 1367 N N . LYS A 1 184 ? -8.736 4.355 28.966 1.00 56.56 184 LYS A N 1
ATOM 1368 C CA . LYS A 1 184 ? -8.515 4.207 30.411 1.00 56.56 184 LYS A CA 1
ATOM 1369 C C . LYS A 1 184 ? -9.716 4.710 31.200 1.00 56.56 184 LYS A C 1
ATOM 1371 O O . LYS A 1 184 ? -10.085 4.065 32.173 1.00 56.56 184 LYS A O 1
ATOM 1376 N N . LEU A 1 185 ? -10.329 5.818 30.775 1.00 60.34 185 LEU A N 1
ATOM 1377 C CA . LEU A 1 185 ? -11.568 6.294 31.382 1.00 60.34 185 LEU A CA 1
ATOM 1378 C C . LEU A 1 185 ? -12.720 5.319 31.144 1.00 60.34 185 LEU A C 1
ATOM 1380 O O . LEU A 1 185 ? -13.449 5.048 32.087 1.00 60.34 185 LEU A O 1
ATOM 1384 N N . LEU A 1 186 ? -12.844 4.727 29.950 1.00 67.06 186 LEU A N 1
ATOM 1385 C CA . LEU A 1 186 ? -13.847 3.687 29.710 1.00 67.06 186 LEU A CA 1
ATOM 1386 C C . LEU A 1 186 ? -13.610 2.456 30.593 1.00 67.06 186 LEU A C 1
ATOM 1388 O O . LEU A 1 186 ? -14.539 2.007 31.248 1.00 67.06 186 LEU A O 1
ATOM 1392 N N . GLY A 1 187 ? -12.376 1.951 30.675 1.00 64.56 187 GLY A N 1
ATOM 1393 C CA . GLY A 1 187 ? -12.048 0.824 31.554 1.00 64.56 187 GLY A CA 1
ATOM 1394 C C . GLY A 1 187 ? -12.241 1.132 33.043 1.00 64.56 187 GLY A C 1
ATOM 1395 O O . GLY A 1 187 ? -12.602 0.242 33.802 1.00 64.56 187 GLY A O 1
ATOM 1396 N N . ALA A 1 188 ? -12.039 2.385 33.463 1.00 69.44 188 ALA A N 1
ATOM 1397 C CA . ALA A 1 188 ? -12.284 2.822 34.837 1.00 69.44 188 ALA A CA 1
ATOM 1398 C C . ALA A 1 188 ? -13.776 3.057 35.138 1.00 69.44 188 ALA A C 1
ATOM 1400 O O . ALA A 1 188 ? -14.200 2.851 36.270 1.00 69.44 188 ALA A O 1
ATOM 1401 N N . ALA A 1 189 ? -14.561 3.496 34.150 1.00 77.75 189 ALA A N 1
ATOM 1402 C CA . ALA A 1 189 ? -15.979 3.815 34.307 1.00 77.75 189 ALA A CA 1
ATOM 1403 C C . ALA A 1 189 ? -16.899 2.604 34.083 1.00 77.75 189 ALA A C 1
ATOM 1405 O O . ALA A 1 189 ? -17.915 2.477 34.759 1.00 77.75 189 ALA A O 1
ATOM 1406 N N . SER A 1 190 ? -16.561 1.721 33.142 1.00 74.62 190 SER A N 1
ATOM 1407 C CA . SER A 1 190 ? -17.247 0.447 32.912 1.00 74.62 190 SER A CA 1
ATOM 1408 C C . SER A 1 190 ? -16.286 -0.583 32.298 1.00 74.62 190 SER A C 1
ATOM 1410 O O . SER A 1 190 ? -16.089 -0.625 31.074 1.00 74.62 190 SER A O 1
ATOM 1412 N N . PRO A 1 191 ? -15.700 -1.447 33.144 1.00 77.25 191 PRO A N 1
ATOM 1413 C CA . PRO A 1 191 ? -14.859 -2.553 32.703 1.00 77.25 191 PRO A CA 1
ATOM 1414 C C . PRO A 1 191 ? -15.576 -3.494 31.725 1.00 77.25 191 PRO A C 1
ATOM 1416 O O . PRO A 1 191 ? -14.968 -3.931 30.748 1.00 77.25 191 PRO A O 1
ATOM 1419 N N . GLU A 1 192 ? -16.874 -3.761 31.923 1.00 70.75 192 GLU A N 1
ATOM 1420 C CA . GLU A 1 192 ? -17.620 -4.703 31.077 1.00 70.75 192 GLU A CA 1
ATOM 1421 C C . GLU A 1 192 ? -17.817 -4.176 29.648 1.00 70.75 192 GLU A C 1
ATOM 1423 O O . GLU A 1 192 ? -17.730 -4.934 28.679 1.00 70.75 192 GLU A O 1
ATOM 1428 N N . LEU A 1 193 ? -18.048 -2.868 29.485 1.00 72.94 193 LEU A N 1
ATOM 1429 C CA . LEU A 1 193 ? -18.147 -2.229 28.169 1.00 72.94 193 LEU A CA 1
ATOM 1430 C C . LEU A 1 193 ? -16.800 -2.213 27.447 1.00 72.94 193 LEU A C 1
ATOM 1432 O O . LEU A 1 193 ? -16.755 -2.449 26.238 1.00 72.94 193 LEU A O 1
ATOM 1436 N N . ALA A 1 194 ? -15.706 -1.984 28.174 1.00 70.69 194 ALA A N 1
ATOM 1437 C CA . ALA A 1 194 ? -14.362 -2.065 27.613 1.00 70.69 194 ALA A CA 1
ATOM 1438 C C . ALA A 1 194 ? -14.033 -3.492 27.128 1.00 70.69 194 ALA A C 1
ATOM 1440 O O . ALA A 1 194 ? -13.512 -3.664 26.019 1.00 70.69 194 ALA A O 1
ATOM 1441 N N . GLU A 1 195 ? -14.389 -4.521 27.904 1.00 69.25 195 GLU A N 1
ATOM 1442 C CA . GLU A 1 195 ? -14.241 -5.924 27.495 1.00 69.25 195 GLU A CA 1
ATOM 1443 C C . GLU A 1 195 ? -15.136 -6.286 26.307 1.00 69.25 195 GLU A C 1
ATOM 1445 O O . GLU A 1 195 ? -14.676 -6.933 25.365 1.00 69.25 195 GLU A O 1
ATOM 1450 N N . SER A 1 196 ? -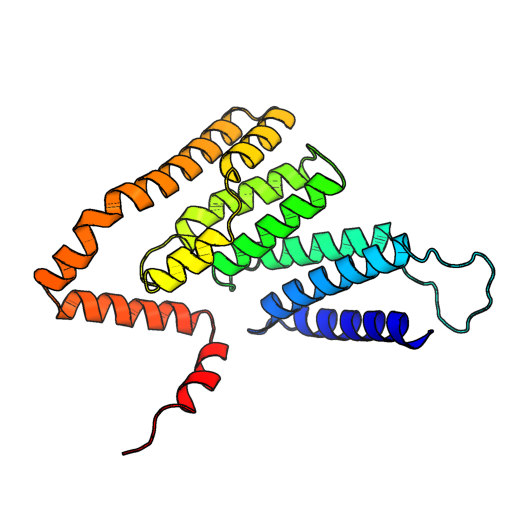16.396 -5.848 26.309 1.00 72.12 196 SER A N 1
ATOM 1451 C CA . SER A 1 196 ? -17.342 -6.112 25.221 1.00 72.12 196 SER A CA 1
ATOM 1452 C C . SER A 1 196 ? -16.880 -5.481 23.906 1.00 72.12 196 SER A C 1
ATOM 1454 O O . SER A 1 196 ? -16.827 -6.154 22.874 1.00 72.12 196 SER A O 1
ATOM 1456 N N . LEU A 1 197 ? -16.442 -4.218 23.951 1.00 71.44 197 LEU A N 1
ATOM 1457 C CA . LEU A 1 197 ? -15.867 -3.521 22.803 1.00 71.44 197 LEU A CA 1
ATOM 1458 C C . LEU A 1 197 ? -14.626 -4.252 22.270 1.00 71.44 197 LEU A C 1
ATOM 1460 O O . LEU A 1 197 ? -14.484 -4.434 21.059 1.00 71.44 197 LEU A O 1
ATOM 1464 N N . THR A 1 198 ? -13.759 -4.724 23.169 1.00 65.06 198 THR A N 1
ATOM 1465 C CA . THR A 1 198 ? -12.578 -5.523 22.811 1.00 65.06 198 THR A CA 1
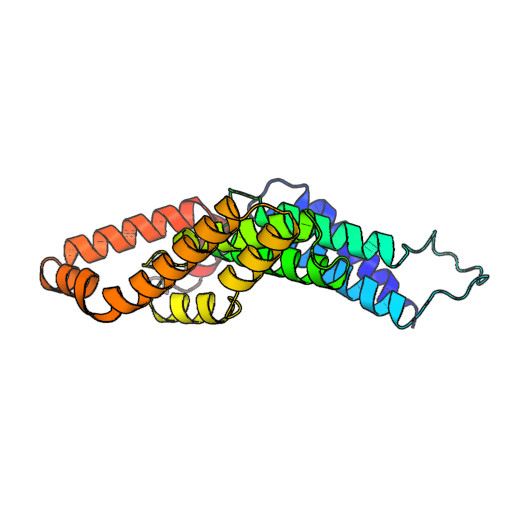ATOM 1466 C C . THR A 1 198 ? -12.979 -6.845 22.149 1.00 65.06 198 THR A C 1
ATOM 1468 O O . THR A 1 198 ? -12.431 -7.207 21.109 1.00 65.06 198 THR A O 1
ATOM 1471 N N . ARG A 1 199 ? -13.980 -7.547 22.691 1.00 68.19 199 ARG A N 1
ATOM 1472 C CA . ARG A 1 199 ? -14.471 -8.827 22.161 1.00 68.19 199 ARG A CA 1
ATOM 1473 C C . ARG A 1 199 ? -15.088 -8.678 20.770 1.00 68.19 199 ARG A C 1
ATOM 1475 O O . ARG A 1 199 ? -14.723 -9.427 19.868 1.00 68.19 199 ARG A O 1
ATOM 1482 N N . VAL A 1 200 ? -15.988 -7.711 20.574 1.00 71.06 200 VAL A N 1
ATOM 1483 C CA . VAL A 1 200 ? -16.614 -7.440 19.263 1.00 71.06 200 VAL A CA 1
ATOM 1484 C C . VAL A 1 200 ? -15.549 -7.131 18.216 1.00 71.06 200 VAL A C 1
ATOM 1486 O O . VAL A 1 200 ? -15.647 -7.569 17.072 1.00 71.06 200 VAL A O 1
ATOM 1489 N N . ARG A 1 201 ? -14.491 -6.426 18.614 1.00 62.47 201 ARG A N 1
ATOM 1490 C CA . ARG A 1 201 ? -13.382 -6.103 17.728 1.00 62.47 201 ARG A CA 1
ATOM 1491 C C . ARG A 1 201 ? -12.576 -7.332 17.311 1.00 62.47 201 ARG A C 1
ATOM 1493 O O . ARG A 1 201 ? -12.312 -7.479 16.123 1.00 62.47 201 ARG A O 1
ATOM 1500 N N . VAL A 1 202 ? -12.214 -8.203 18.255 1.00 59.09 202 VAL A N 1
ATOM 1501 C CA . VAL A 1 202 ? -11.534 -9.472 17.940 1.00 59.09 202 VAL A CA 1
ATOM 1502 C C . VAL A 1 202 ? -12.371 -10.271 16.947 1.00 59.09 202 VAL A C 1
ATOM 1504 O O . VAL A 1 202 ? -11.848 -10.700 15.929 1.00 59.09 202 VAL A O 1
ATOM 1507 N N . LEU A 1 203 ? -13.684 -10.361 17.168 1.00 65.06 203 LEU A N 1
ATOM 1508 C CA . LEU A 1 203 ? -14.589 -11.060 16.256 1.00 65.06 203 LEU A CA 1
ATOM 1509 C C . LEU A 1 203 ? -14.664 -10.411 14.866 1.00 65.06 203 LEU A C 1
ATOM 1511 O O . LEU A 1 203 ? -14.713 -11.124 13.872 1.00 65.06 203 LEU A O 1
ATOM 1515 N N . LEU A 1 204 ? -14.653 -9.079 14.766 1.00 58.16 204 LEU A N 1
ATOM 1516 C CA . LEU A 1 204 ? -14.636 -8.372 13.477 1.00 58.16 204 LEU A CA 1
ATOM 1517 C C . LEU A 1 204 ? -13.300 -8.515 12.736 1.00 58.16 204 LEU A C 1
ATOM 1519 O O . LEU A 1 204 ? -13.284 -8.541 11.506 1.00 58.16 204 LEU A O 1
ATOM 1523 N N . GLU A 1 205 ? -12.185 -8.592 13.464 1.00 55.62 205 GLU A N 1
ATOM 1524 C CA . GLU A 1 205 ? -10.865 -8.867 12.892 1.00 55.62 205 GLU A CA 1
ATOM 1525 C C . GLU A 1 205 ? -10.754 -10.337 12.448 1.00 55.62 205 GLU A C 1
ATOM 1527 O O . GLU A 1 205 ? -10.282 -10.602 11.346 1.00 55.62 205 GLU A O 1
ATOM 1532 N N . GLU A 1 206 ? -11.261 -11.282 13.244 1.00 55.72 206 GLU A N 1
ATOM 1533 C CA . GLU A 1 206 ? -11.277 -12.722 12.941 1.00 55.72 206 GLU A CA 1
ATOM 1534 C C . GLU A 1 206 ? -12.251 -13.075 11.809 1.00 55.72 206 GLU A C 1
ATOM 1536 O O . GLU A 1 206 ? -11.928 -13.891 10.950 1.00 55.72 206 GLU A O 1
ATOM 1541 N N . ALA A 1 207 ? -13.405 -12.410 11.725 1.00 58.41 207 ALA A N 1
ATOM 1542 C CA . ALA A 1 207 ? -14.339 -12.565 10.608 1.00 58.41 207 ALA A CA 1
ATOM 1543 C C . ALA A 1 207 ? -13.753 -12.087 9.266 1.00 58.41 207 ALA A C 1
ATOM 1545 O O . ALA A 1 207 ? -14.258 -12.455 8.208 1.00 58.41 207 ALA A O 1
ATOM 1546 N N . ARG A 1 208 ? -12.692 -11.271 9.302 1.00 55.88 208 ARG A N 1
ATOM 1547 C CA . ARG A 1 208 ? -11.966 -10.778 8.122 1.00 55.88 208 ARG A CA 1
ATOM 1548 C C . ARG A 1 208 ? -10.664 -11.546 7.843 1.00 55.88 208 ARG A C 1
ATOM 1550 O O . ARG A 1 208 ? -10.063 -11.321 6.801 1.00 55.88 208 ARG A O 1
ATOM 1557 N N . ASP A 1 209 ? -10.242 -12.449 8.734 1.00 46.00 209 ASP A N 1
ATOM 1558 C CA . ASP A 1 209 ? -9.062 -13.320 8.584 1.00 46.00 209 ASP A CA 1
ATOM 1559 C C . ASP A 1 209 ? -9.327 -14.702 9.242 1.00 46.00 209 ASP A C 1
ATOM 1561 O O . ASP A 1 209 ? -8.874 -14.967 10.363 1.00 46.00 209 ASP A O 1
ATOM 1565 N N . PRO A 1 210 ? -10.078 -15.608 8.576 1.00 45.41 210 PRO A N 1
ATOM 1566 C CA . PRO A 1 210 ? -10.446 -16.918 9.134 1.00 45.41 210 PRO A CA 1
ATOM 1567 C C . PRO A 1 210 ? -9.244 -17.857 9.367 1.00 45.41 210 PRO A C 1
ATOM 1569 O O . PRO A 1 210 ? -9.337 -18.818 10.133 1.00 45.41 210 PRO A O 1
ATOM 1572 N N . SER A 1 211 ? -8.093 -17.566 8.759 1.00 46.53 211 SER A N 1
ATOM 1573 C CA . SER A 1 211 ? -6.818 -18.286 8.894 1.00 46.53 211 SER A CA 1
ATOM 1574 C C . SER A 1 211 ? -6.157 -18.124 10.273 1.00 46.53 211 SER A C 1
ATOM 1576 O O . SER A 1 211 ? -5.388 -18.992 10.695 1.00 46.53 211 SER A O 1
ATOM 1578 N N . ALA A 1 212 ? -6.490 -17.073 11.034 1.00 45.28 212 ALA A N 1
ATOM 1579 C CA . ALA A 1 212 ? -5.969 -16.858 12.391 1.00 45.28 212 ALA A CA 1
ATOM 1580 C C . ALA A 1 212 ? -6.537 -17.846 13.440 1.00 45.28 212 ALA A C 1
ATOM 1582 O O . ALA A 1 212 ? -5.916 -18.079 14.484 1.00 45.28 212 ALA A O 1
ATOM 1583 N N . HIS A 1 213 ? -7.685 -18.475 13.154 1.00 44.38 213 HIS A N 1
ATOM 1584 C CA . HIS A 1 213 ? -8.388 -19.415 14.045 1.00 44.38 213 HIS A CA 1
ATOM 1585 C C . HIS A 1 213 ? -7.602 -20.709 14.313 1.00 44.38 213 HIS A C 1
ATOM 1587 O O . HIS A 1 213 ? -7.669 -21.295 15.397 1.00 44.38 213 HIS A O 1
ATOM 1593 N N . THR A 1 214 ? -6.807 -21.152 13.339 1.00 45.62 214 THR A N 1
ATOM 1594 C CA . THR A 1 214 ? -6.155 -22.473 13.361 1.00 45.62 214 THR A CA 1
ATOM 1595 C C . THR A 1 214 ? -4.859 -22.493 14.186 1.00 45.62 214 THR A C 1
ATOM 1597 O O . THR A 1 214 ? -4.401 -23.558 14.612 1.00 45.62 214 THR A O 1
ATOM 1600 N N . GLY A 1 215 ? -4.269 -21.323 14.462 1.00 38.50 215 GLY A N 1
ATOM 1601 C CA . GLY A 1 215 ? -3.068 -21.196 15.295 1.00 38.50 215 GLY A CA 1
ATOM 1602 C C . GLY A 1 215 ? -3.363 -21.163 16.798 1.00 38.50 215 GLY A C 1
ATOM 1603 O O . GLY A 1 215 ? -2.609 -21.721 17.592 1.00 38.50 215 GLY A O 1
ATOM 1604 N N . ARG A 1 216 ? -4.485 -20.555 17.203 1.00 41.78 216 ARG A N 1
ATOM 1605 C CA . ARG A 1 216 ? -4.770 -20.257 18.618 1.00 41.78 216 ARG A CA 1
ATOM 1606 C C . ARG A 1 216 ? -5.439 -21.419 19.367 1.00 41.78 216 ARG A C 1
ATOM 1608 O O . ARG A 1 216 ? -5.207 -21.583 20.561 1.00 41.78 216 ARG A O 1
ATOM 1615 N N . LYS A 1 217 ? -6.160 -22.306 18.663 1.00 38.22 217 LYS A N 1
ATOM 1616 C CA . LYS A 1 217 ? -6.734 -23.541 19.243 1.00 38.22 217 LYS A CA 1
ATOM 1617 C C . LYS A 1 217 ? -5.700 -24.575 19.711 1.00 38.22 217 LYS A C 1
ATOM 1619 O O . LYS A 1 217 ? -6.070 -25.496 20.425 1.00 38.22 217 LYS A O 1
ATOM 1624 N N . ARG A 1 218 ? -4.420 -24.436 19.344 1.00 40.34 218 ARG A N 1
ATOM 1625 C CA . ARG A 1 218 ? -3.347 -25.366 19.748 1.00 40.34 218 ARG A CA 1
ATOM 1626 C C . ARG A 1 218 ? -2.634 -24.992 21.056 1.00 40.34 218 ARG A C 1
ATOM 1628 O O . ARG A 1 218 ? -1.786 -25.755 21.497 1.00 40.34 218 ARG A O 1
ATOM 1635 N N . LEU A 1 219 ? -2.958 -23.842 21.656 1.00 40.59 219 LEU A N 1
ATOM 1636 C CA . LEU A 1 219 ? -2.258 -23.293 22.831 1.00 40.59 219 LEU A CA 1
ATOM 1637 C C . LEU A 1 219 ? -3.121 -23.190 24.097 1.00 40.59 219 LEU A C 1
ATOM 1639 O O . LEU A 1 219 ? -2.638 -22.699 25.114 1.00 40.59 219 LEU A O 1
ATOM 1643 N N . LEU A 1 220 ? -4.372 -23.655 24.068 1.00 35.88 220 LEU A N 1
ATOM 1644 C CA . LEU A 1 220 ? -5.161 -23.801 25.290 1.00 35.88 220 LEU A CA 1
ATOM 1645 C C . LEU A 1 220 ? -4.997 -25.233 25.816 1.00 35.88 220 LEU A C 1
ATOM 1647 O O . LEU A 1 220 ? -5.390 -26.164 25.109 1.00 35.88 220 LEU A O 1
ATOM 1651 N N . PRO A 1 221 ? -4.433 -25.441 27.020 1.00 36.09 221 PRO A N 1
ATOM 1652 C CA . PRO A 1 221 ? -4.545 -26.728 27.682 1.00 36.09 221 PRO A CA 1
ATOM 1653 C C . PRO A 1 221 ? -6.022 -26.949 28.030 1.00 36.09 221 PRO A C 1
ATOM 1655 O O . PRO A 1 221 ? -6.681 -26.075 28.596 1.00 36.09 221 PRO A O 1
ATOM 1658 N N . THR A 1 222 ? -6.560 -28.093 27.616 1.00 41.16 222 THR A N 1
ATOM 1659 C CA . THR A 1 222 ? -7.881 -28.571 28.038 1.00 41.16 222 THR A CA 1
ATOM 1660 C C . THR A 1 222 ? -7.898 -28.830 29.551 1.00 41.16 222 THR A C 1
ATOM 1662 O O . THR A 1 222 ? -6.843 -29.177 30.087 1.00 41.16 222 THR A O 1
ATOM 1665 N N . PRO A 1 223 ? -9.053 -28.631 30.217 1.00 51.59 223 PRO A N 1
ATOM 1666 C CA . PRO A 1 223 ? -9.183 -28.667 31.677 1.00 51.59 223 PRO A CA 1
ATOM 1667 C C . PRO A 1 223 ? -8.861 -30.028 32.299 1.00 51.59 223 PRO A C 1
ATOM 1669 O O . PRO A 1 223 ? -9.061 -31.057 31.612 1.00 51.59 223 PRO A O 1
#

Sequence (223 aa):
MEGSADGLGEAVDILEAAAAQDGPDAHEALIRLAAALRQWAAHVRENPPVRGGAGDGGPQPDFATLRRRSTDAWRLAARREAAPAFRRLHAASLWSAQTTEEHPGSAEAAEASALAVRLLPLAAWRGLDRLSQESRLKSVRFGLATGAAADQLAQGDPAQALELLELGRGVLWSQKLDGRTDLKLLGAASPELAESLTRVRVLLEEARDPSAHTGRKRLLPTP

pLDDT: mean 78.21, std 18.21, range [35.88, 98.0]

Radius of gyration: 21.37 Å; chains: 1; bounding box: 43×50×62 Å

Foldseek 3Di:
DVVPLVVLVVLLVVLVVLLVPPDLCNLVSLVVNLVSLQVSLVVCVVPPDDPPDPDPDPDDDHSVRSLVSSLVSLVVSLPPPLDQLLSSLLSLQVSLVSCCVVPNLDPSNLVSLLSSLVSLVRLQDDQPDPVVNCVSCVSPDDCSLVSSLVSCVSVVNNVSNVVSNVSNVVSVVCVVVVVPDDLVVCCVVPVVVSVVVNVVVVVVVCVSRVVVVVVPVVPDDDD

Secondary structure (DSSP, 8-state):
-THHHHHHHHHHHHHHHHHHS-STTHHHHHHHHHHHHHHHHHHHHHS---TT---SS--PPPHHHHHHHHHHHHHHHHH-TTS-HHHHHHHHHHHHHHHHHHSTT-HHHHHHHHHHHHHHHHHT-S-S-HHHHHHHHHTSPTTHHHHHHHHHHHTT-HHHHHHHHHHHHHHHHHHHHTTSSHHHHHHHH-HHHHHHHHHHHHHHHHTT-GGGHHHHTTSPPP-